Protein AF-A0A1W1Z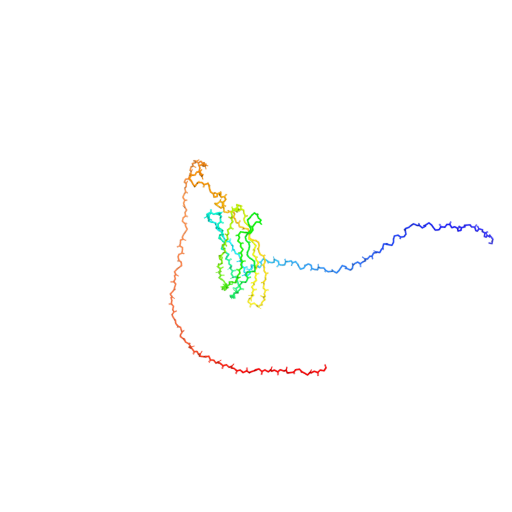Q03-F1 (afdb_monomer)

Solvent-accessible surface area (backbone atoms only — not comparable to full-atom values): 14569 Å² total; per-residue (Å²): 134,86,79,90,83,90,87,79,93,82,78,86,79,89,74,80,86,76,80,76,77,77,76,80,71,80,87,76,78,77,82,70,76,67,81,76,74,61,87,66,77,59,50,66,44,79,45,77,52,74,50,69,45,85,47,103,76,33,38,34,38,41,37,41,40,35,38,35,24,71,37,93,47,63,30,56,39,39,33,75,36,35,38,32,28,33,81,89,41,76,36,31,71,51,62,51,73,47,71,25,49,46,71,33,68,38,76,49,78,46,65,29,53,41,71,77,58,51,70,54,33,41,33,43,38,29,36,33,34,49,48,90,87,67,50,76,47,73,52,77,48,80,46,79,45,79,62,59,77,82,51,54,67,64,93,84,66,68,89,88,76,82,87,90,78,88,82,81,88,84,90,83,90,86,83,86,84,88,80,84,85,83,76,83,79,86,79,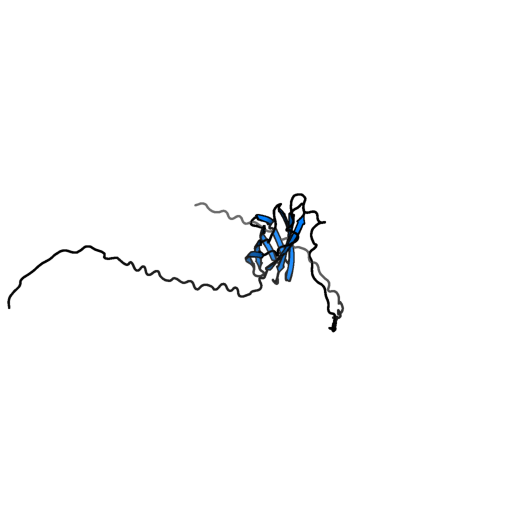82,90,84,83,88,85,82,86,81,90,83,83,87,82,88,79,88,84,85,89,82,87,83,84,81,85,87,130

Foldseek 3Di:
DDDDDDDDDDDDDDDDPPPPPPPPDPPDDDPPPPPPVPVPPPQKDKDKAKDWDDDPQAIKIKMKIKIFGQAPAKKKKWWPWKFKDAPNDTFWIDTDIDIAGHRGMDIDMTMGTDNDHADWIKIWTWIWIQGPVRDIDIDIDIDTHDGDPVNHDHPPPDPPDDDDDDDDDDDDDDDDDDDDDPDDDDDDDDDDDDDDDDDDDDDDDDDDDDDDDDD

Sequence (215 aa):
MGDDSTQGAEPLGRRSVVKGAAWTAPIVTLGVAAPATAASAQPITPDASWSCRPHKEGWTYTVRLTLSNGLRCGVNVSIRTFQVRINGRTVVSGGGTVFVSAGKSSTLTFAGGTTNARGQGALTLTYSYRDCGGATRAETRNLTLSPLGHCQGAHGADPDKSSVATESTTPSSAPAPEADVVTPTPAPSTPAASQPATDPQLTTQPTTTTAAPTH

Radius of gyration: 36.78 Å; Cα contacts (8 Å, |Δi|>4): 292; chains: 1; bounding box: 81×123×82 Å

Mean predicted aligned error: 19.48 Å

Structure (mmCIF, N/CA/C/O backbone):
data_AF-A0A1W1ZQ03-F1
#
_entry.id   AF-A0A1W1ZQ03-F1
#
loop_
_atom_site.group_PDB
_atom_site.id
_atom_site.type_symbol
_atom_site.label_atom_id
_atom_site.label_alt_id
_atom_site.label_comp_id
_atom_site.label_asym_id
_atom_site.label_entity_id
_atom_site.label_seq_id
_atom_site.pdbx_PDB_ins_code
_atom_site.Cartn_x
_atom_site.Cartn_y
_atom_site.Cartn_z
_atom_site.occupancy
_atom_site.B_iso_or_equiv
_atom_site.auth_seq_id
_atom_site.auth_comp_id
_atom_site.auth_asym_id
_atom_site.auth_atom_id
_atom_site.pdbx_PDB_model_num
ATOM 1 N N . MET A 1 1 ? -60.052 -85.075 -3.989 1.00 39.38 1 MET A N 1
ATOM 2 C CA . MET A 1 1 ? -59.498 -86.421 -3.747 1.00 39.38 1 MET A CA 1
ATOM 3 C C . MET A 1 1 ? -58.615 -86.753 -4.929 1.00 39.38 1 MET A C 1
ATOM 5 O O . MET A 1 1 ? -59.166 -86.824 -6.017 1.00 39.38 1 MET A O 1
ATOM 9 N N . GLY A 1 2 ? -57.310 -86.880 -4.667 1.00 45.97 2 GLY A N 1
ATOM 10 C CA . GLY A 1 2 ? -56.260 -87.432 -5.534 1.00 45.97 2 GLY A CA 1
ATOM 11 C C . GLY A 1 2 ? -55.912 -86.635 -6.799 1.00 45.97 2 GLY A C 1
ATOM 12 O O . GLY A 1 2 ? -56.796 -86.124 -7.470 1.00 45.97 2 GLY A O 1
ATOM 13 N N . ASP A 1 3 ? -54.661 -86.466 -7.205 1.00 50.19 3 ASP A N 1
ATOM 14 C CA . ASP A 1 3 ? -53.376 -86.788 -6.592 1.00 50.19 3 ASP A CA 1
ATOM 15 C C . ASP A 1 3 ? -52.287 -85.947 -7.275 1.00 50.19 3 ASP A C 1
ATOM 17 O O . ASP A 1 3 ? -52.452 -85.429 -8.380 1.00 50.19 3 ASP A O 1
ATOM 21 N N . ASP A 1 4 ? -51.196 -85.837 -6.532 1.00 50.97 4 ASP A N 1
ATOM 22 C CA . ASP A 1 4 ? -49.850 -85.367 -6.838 1.00 50.97 4 ASP A CA 1
ATOM 23 C C . ASP A 1 4 ? -49.308 -85.727 -8.237 1.00 50.97 4 ASP A C 1
ATOM 25 O O . ASP A 1 4 ? -49.540 -86.834 -8.722 1.00 50.97 4 ASP A O 1
ATOM 29 N N . SER A 1 5 ? -48.512 -84.827 -8.835 1.00 55.41 5 SER A N 1
ATOM 30 C CA . SER A 1 5 ? -47.263 -85.167 -9.553 1.00 55.41 5 SER A CA 1
ATOM 31 C C . SER A 1 5 ? -46.478 -83.906 -9.952 1.00 55.41 5 SER A C 1
ATOM 33 O O . SER A 1 5 ? -46.700 -83.291 -10.992 1.00 55.41 5 SER A O 1
ATOM 35 N N . THR A 1 6 ? -45.586 -83.509 -9.047 1.00 53.75 6 THR A N 1
ATOM 36 C CA . THR A 1 6 ? -44.152 -83.207 -9.259 1.00 53.75 6 THR A CA 1
ATOM 37 C C . THR A 1 6 ? -43.629 -82.838 -10.665 1.00 53.75 6 THR A C 1
ATOM 39 O O . THR A 1 6 ? -43.711 -83.640 -11.586 1.00 53.75 6 THR A O 1
ATOM 42 N N . GLN A 1 7 ? -42.915 -81.703 -10.764 1.00 49.03 7 GLN A N 1
ATOM 43 C CA . GLN A 1 7 ? -41.710 -81.436 -11.594 1.00 49.03 7 GLN A CA 1
ATOM 44 C C . GLN A 1 7 ? -41.352 -79.942 -11.429 1.00 49.03 7 GLN A C 1
ATOM 46 O O . GLN A 1 7 ? -42.213 -79.093 -11.602 1.00 49.03 7 GLN A O 1
ATOM 51 N N . GLY A 1 8 ? -40.157 -79.467 -11.097 1.00 48.34 8 GLY A N 1
ATOM 52 C CA . GLY A 1 8 ? -38.846 -80.022 -10.792 1.00 48.34 8 GLY A CA 1
ATOM 53 C C . GLY A 1 8 ? -37.943 -78.807 -10.494 1.00 48.34 8 GLY A C 1
ATOM 54 O O . GLY A 1 8 ? -38.092 -77.759 -11.121 1.00 48.34 8 GLY A O 1
ATOM 55 N N . ALA A 1 9 ? -37.069 -78.913 -9.494 1.00 56.31 9 ALA A N 1
ATOM 56 C CA . ALA A 1 9 ? -36.014 -77.932 -9.217 1.00 56.31 9 ALA A CA 1
ATOM 57 C C . ALA A 1 9 ? -34.936 -78.031 -10.318 1.00 56.31 9 ALA A C 1
ATOM 59 O O . ALA A 1 9 ? -34.656 -79.131 -10.782 1.00 56.31 9 ALA A O 1
ATOM 60 N N . GLU A 1 10 ? -34.430 -76.941 -10.901 1.00 58.09 10 GLU A N 1
ATOM 61 C CA . GLU A 1 10 ? -33.212 -76.175 -10.541 1.00 58.09 10 GLU A CA 1
ATOM 62 C C . GLU A 1 10 ? -32.747 -75.428 -11.830 1.00 58.09 10 GLU A C 1
ATOM 64 O O . GLU A 1 10 ? -33.288 -75.720 -12.898 1.00 58.09 10 GLU A O 1
ATOM 69 N N . PRO A 1 11 ? -31.711 -74.556 -11.851 1.00 51.31 11 PRO A N 1
ATOM 70 C CA . PRO A 1 11 ? -30.979 -73.910 -10.764 1.00 51.31 11 PRO A CA 1
ATOM 71 C C . PRO A 1 11 ? -30.921 -72.370 -10.899 1.00 51.31 11 PRO A C 1
ATOM 73 O O . PRO A 1 11 ? -31.119 -71.766 -11.953 1.00 51.31 11 PRO A O 1
ATOM 76 N N . LEU A 1 12 ? -30.562 -71.728 -9.789 1.00 55.88 12 LEU A N 1
ATOM 77 C CA . LEU A 1 12 ? -30.312 -70.295 -9.648 1.00 55.88 12 LEU A CA 1
ATOM 78 C C . LEU A 1 12 ? -29.296 -69.748 -10.670 1.00 55.88 12 LEU A C 1
ATOM 80 O O . LEU A 1 12 ? -28.083 -69.953 -10.555 1.00 55.88 12 LEU A O 1
ATOM 84 N N . GLY A 1 13 ? -29.792 -68.942 -11.610 1.00 51.78 13 GLY A N 1
ATOM 85 C CA . GLY A 1 13 ? -28.989 -68.069 -12.461 1.00 51.78 13 GLY A CA 1
ATOM 86 C C . GLY A 1 13 ? -28.360 -66.938 -11.647 1.00 51.78 13 GLY A C 1
ATOM 87 O O . GLY A 1 13 ? -28.961 -65.891 -11.425 1.00 51.78 13 GLY A O 1
ATOM 88 N N . ARG A 1 14 ? -27.121 -67.153 -11.203 1.00 60.97 14 ARG A N 1
ATOM 89 C CA . ARG A 1 14 ? -26.255 -66.158 -10.558 1.00 60.97 14 ARG A CA 1
ATOM 90 C C . ARG A 1 14 ? -25.957 -65.009 -11.528 1.00 60.97 14 ARG A C 1
ATOM 92 O O . ARG A 1 14 ? -25.008 -65.123 -12.300 1.00 60.97 14 ARG A O 1
ATOM 99 N N . ARG A 1 15 ? -26.714 -63.907 -11.501 1.00 56.28 15 ARG A N 1
ATOM 100 C CA . ARG A 1 15 ? -26.298 -62.624 -12.105 1.00 56.28 15 ARG A CA 1
ATOM 101 C C . ARG A 1 15 ? -27.020 -61.433 -11.456 1.00 56.28 15 ARG A C 1
ATOM 103 O O . ARG A 1 15 ? -28.203 -61.211 -11.663 1.00 56.28 15 ARG A O 1
ATOM 110 N N . SER A 1 16 ? -26.226 -60.683 -10.690 1.00 52.78 16 SER A N 1
ATOM 111 C CA . SER A 1 16 ? -26.400 -59.296 -10.234 1.00 52.78 16 SER A CA 1
ATOM 112 C C . SER A 1 16 ? -27.603 -58.935 -9.362 1.00 52.78 16 SER A C 1
ATOM 114 O O . SER A 1 16 ? -28.501 -58.211 -9.777 1.00 52.78 16 SER A O 1
ATOM 116 N N . VAL A 1 17 ? -27.498 -59.250 -8.068 1.00 52.94 17 VAL A N 1
ATOM 117 C CA . VAL A 1 17 ? -27.996 -58.325 -7.040 1.00 52.94 17 VAL A CA 1
ATOM 118 C C . VAL A 1 17 ? -26.964 -57.202 -6.927 1.00 52.94 17 VAL A C 1
ATOM 120 O O . VAL A 1 17 ? -25.963 -57.336 -6.221 1.00 52.94 17 VAL A O 1
ATOM 123 N N . VAL A 1 18 ? -27.164 -56.098 -7.647 1.00 52.38 18 VAL A N 1
ATOM 124 C CA . VAL A 1 18 ? -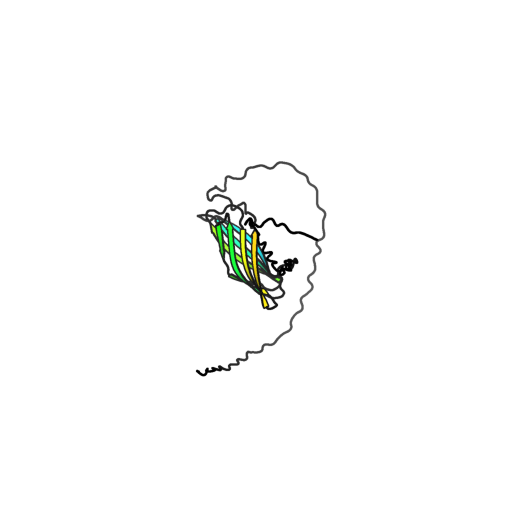26.433 -54.868 -7.327 1.00 52.38 18 VAL A CA 1
ATOM 125 C C . VAL A 1 18 ? -27.026 -54.351 -6.022 1.00 52.38 18 VAL A C 1
ATOM 127 O O . VAL A 1 18 ? -28.125 -53.804 -5.990 1.00 52.38 18 VAL A O 1
ATOM 130 N N . LYS A 1 19 ? -26.293 -54.567 -4.925 1.00 50.62 19 LYS A N 1
ATOM 131 C CA . LYS A 1 19 ? -26.476 -53.847 -3.664 1.00 50.62 19 LYS A CA 1
ATOM 132 C C . LYS A 1 19 ? -26.256 -52.360 -3.945 1.00 50.62 19 LYS A C 1
ATOM 134 O O . LYS A 1 19 ? -25.132 -51.869 -3.884 1.00 50.62 19 LYS A O 1
ATOM 139 N N . GLY A 1 20 ? -27.333 -51.648 -4.256 1.00 47.59 20 GLY A N 1
ATOM 140 C CA . GLY A 1 20 ? -27.379 -50.202 -4.115 1.00 47.59 20 GLY A CA 1
ATOM 141 C C . GLY A 1 20 ? -27.315 -49.886 -2.629 1.00 47.59 20 GLY A C 1
ATOM 142 O O . GLY A 1 20 ? -28.338 -49.847 -1.953 1.00 47.59 20 GLY A O 1
ATOM 143 N N . ALA A 1 21 ? -26.107 -49.724 -2.097 1.00 51.09 21 ALA A N 1
ATOM 144 C CA . ALA A 1 21 ? -25.934 -49.072 -0.815 1.00 51.09 21 ALA A CA 1
ATOM 145 C C . ALA A 1 21 ? -26.329 -47.604 -1.019 1.00 51.09 21 ALA A C 1
ATOM 147 O O . ALA A 1 21 ? -25.536 -46.786 -1.483 1.00 51.09 21 ALA A O 1
ATOM 148 N N . ALA A 1 22 ? -27.595 -47.297 -0.744 1.00 52.44 22 ALA A N 1
ATOM 149 C CA . ALA A 1 22 ? -28.055 -45.936 -0.553 1.00 52.44 22 ALA A CA 1
ATOM 150 C C . ALA A 1 22 ? -27.431 -45.443 0.756 1.00 52.44 22 ALA A C 1
ATOM 152 O O . ALA A 1 22 ? -28.014 -45.561 1.830 1.00 52.44 22 ALA A O 1
ATOM 153 N N . TRP A 1 23 ? -26.197 -44.950 0.677 1.00 46.59 23 TRP A N 1
ATOM 154 C CA . TRP A 1 23 ? -25.617 -44.162 1.750 1.00 46.59 23 TRP A CA 1
ATOM 155 C C . TRP A 1 23 ? -26.379 -42.841 1.756 1.00 46.59 23 TRP A C 1
ATOM 157 O O . TRP A 1 23 ? -26.059 -41.908 1.023 1.00 46.59 23 TRP A O 1
ATOM 167 N N . THR A 1 24 ? -27.448 -42.790 2.543 1.00 48.91 24 THR A N 1
ATOM 168 C CA . THR A 1 24 ? -28.054 -41.545 2.998 1.00 48.91 24 THR A CA 1
ATOM 169 C C . THR A 1 24 ? -26.981 -40.773 3.755 1.00 48.91 24 THR A C 1
ATOM 171 O O . THR A 1 24 ? -26.774 -40.986 4.948 1.00 48.91 24 THR A O 1
ATOM 174 N N . ALA A 1 25 ? -26.248 -39.915 3.046 1.00 55.19 25 ALA A N 1
ATOM 175 C CA . ALA A 1 25 ? -25.429 -38.903 3.682 1.00 55.19 25 ALA A CA 1
ATOM 176 C C . ALA A 1 25 ? -26.392 -37.913 4.357 1.00 55.19 25 ALA A C 1
ATOM 178 O O . ALA A 1 25 ? -27.263 -37.366 3.672 1.00 55.19 25 ALA A O 1
ATOM 179 N N . PRO A 1 26 ? -26.299 -37.687 5.678 1.00 48.44 26 PRO A N 1
ATOM 180 C CA . PRO A 1 26 ? -27.042 -36.607 6.299 1.00 48.44 26 PRO A CA 1
ATOM 181 C C . PRO A 1 26 ? -26.577 -35.303 5.648 1.00 48.44 26 PRO A C 1
ATOM 183 O O . PRO A 1 26 ? -25.390 -34.976 5.678 1.00 48.44 26 PRO A O 1
ATOM 186 N N . ILE A 1 27 ? -27.508 -34.572 5.031 1.00 51.34 27 ILE A N 1
ATOM 187 C CA . ILE A 1 27 ? -27.276 -33.198 4.585 1.00 51.34 27 ILE A CA 1
ATOM 188 C C . ILE A 1 27 ? -27.132 -32.363 5.858 1.00 51.34 27 ILE A C 1
ATOM 190 O O . ILE A 1 27 ? -28.093 -31.809 6.387 1.00 51.34 27 ILE A O 1
ATOM 194 N N . VAL A 1 28 ? -25.916 -32.342 6.396 1.00 49.25 28 VAL A N 1
ATOM 195 C CA . VAL A 1 28 ? -25.503 -31.406 7.432 1.00 49.25 28 VAL A CA 1
ATOM 196 C C . VAL A 1 28 ? -25.186 -30.096 6.723 1.00 49.25 28 VAL A C 1
ATOM 198 O O . VAL A 1 28 ? -24.173 -29.954 6.049 1.00 49.25 28 VAL A O 1
ATOM 201 N N . THR A 1 29 ? -26.148 -29.187 6.834 1.00 59.28 29 THR A N 1
ATOM 202 C CA . THR A 1 29 ? -25.993 -27.745 7.042 1.00 59.28 29 THR A CA 1
ATOM 203 C C . THR A 1 29 ? -24.752 -27.082 6.448 1.00 59.28 29 THR A C 1
ATOM 205 O O . THR A 1 29 ? -23.663 -27.174 7.000 1.00 59.28 29 THR A O 1
ATOM 208 N N . LEU A 1 30 ? -24.968 -26.200 5.476 1.00 47.94 30 LEU A N 1
ATOM 209 C CA . LEU A 1 30 ? -24.309 -24.900 5.498 1.00 47.94 30 LEU A CA 1
ATOM 210 C C . LEU A 1 30 ? -25.392 -23.861 5.237 1.00 47.94 30 LEU A C 1
ATOM 212 O O . LEU A 1 30 ? -25.748 -23.579 4.095 1.00 47.94 30 LEU A O 1
ATOM 216 N N . GLY A 1 31 ? -25.929 -23.292 6.320 1.00 46.00 31 GLY A N 1
ATOM 217 C CA . GLY A 1 31 ? -26.402 -21.920 6.252 1.00 46.00 31 GLY A CA 1
ATOM 218 C C . GLY A 1 31 ? -25.191 -21.124 5.807 1.00 46.00 31 GLY A C 1
ATOM 219 O O . GLY A 1 31 ? -24.287 -20.878 6.603 1.00 46.00 31 GLY A O 1
ATOM 220 N N . VAL A 1 32 ? -25.102 -20.865 4.505 1.00 51.81 32 VAL A N 1
ATOM 221 C CA . VAL A 1 32 ? -24.058 -20.026 3.948 1.00 51.81 32 VAL A CA 1
ATOM 222 C C . VAL A 1 32 ? -24.278 -18.706 4.655 1.00 51.81 32 VAL A C 1
ATOM 224 O O . VAL A 1 32 ? -25.280 -18.033 4.409 1.00 51.81 32 VAL A O 1
ATOM 227 N N . ALA A 1 33 ? -23.406 -18.386 5.611 1.00 53.00 33 ALA A N 1
ATOM 228 C CA . ALA A 1 33 ? -23.253 -17.024 6.059 1.00 53.00 33 ALA A CA 1
ATOM 229 C C . ALA A 1 33 ? -22.962 -16.269 4.770 1.00 53.00 33 ALA A C 1
ATOM 231 O O . ALA A 1 33 ? -21.856 -16.358 4.231 1.00 53.00 33 ALA A O 1
ATOM 232 N N . ALA A 1 34 ? -24.002 -15.652 4.203 1.00 49.16 34 ALA A N 1
ATOM 233 C CA . ALA A 1 34 ? -23.842 -14.737 3.102 1.00 49.16 34 ALA A CA 1
ATOM 234 C C . ALA A 1 34 ? -22.694 -13.833 3.541 1.00 49.16 34 ALA A C 1
ATOM 236 O O . ALA A 1 34 ? -22.740 -13.346 4.680 1.00 49.16 34 ALA A O 1
ATOM 237 N N . PRO A 1 35 ? -21.634 -13.668 2.733 1.00 52.59 35 PRO A N 1
ATOM 238 C CA . PRO A 1 35 ? -20.669 -12.634 3.007 1.00 52.59 35 PRO A CA 1
ATOM 239 C C . PRO A 1 35 ? -21.498 -11.365 3.073 1.00 52.59 35 PRO A C 1
ATOM 241 O O . PRO A 1 35 ? -21.958 -10.849 2.058 1.00 52.59 35 PRO A O 1
ATOM 244 N N . ALA A 1 36 ? -21.761 -10.897 4.287 1.00 50.56 36 ALA A N 1
ATOM 245 C CA . ALA A 1 36 ? -22.287 -9.583 4.520 1.00 50.56 36 ALA A CA 1
ATOM 246 C C . ALA A 1 36 ? -21.124 -8.637 4.226 1.00 50.56 36 ALA A C 1
ATOM 248 O O . ALA A 1 36 ? -20.636 -7.922 5.091 1.00 50.56 36 ALA A O 1
ATOM 249 N N . THR A 1 37 ? -20.718 -8.583 2.957 1.00 49.62 37 THR A N 1
ATOM 250 C CA . THR A 1 37 ? -20.306 -7.349 2.314 1.00 49.62 37 THR A CA 1
ATOM 251 C C . THR A 1 37 ? -21.553 -6.468 2.205 1.00 49.62 37 THR A C 1
ATOM 253 O O . THR A 1 37 ? -21.923 -6.000 1.133 1.00 49.62 37 THR A O 1
ATOM 256 N N . ALA A 1 38 ? -22.222 -6.230 3.340 1.00 43.66 38 ALA A N 1
ATOM 257 C CA . ALA A 1 38 ? -22.786 -4.925 3.577 1.00 43.66 38 ALA A CA 1
ATOM 258 C C . ALA A 1 38 ? -21.634 -3.968 3.290 1.00 43.66 38 ALA A C 1
ATOM 260 O O . ALA A 1 38 ? -20.506 -4.219 3.722 1.00 43.66 38 ALA A O 1
ATOM 261 N N . ALA A 1 39 ? -21.893 -2.946 2.488 1.00 45.38 39 ALA A N 1
ATOM 262 C CA . ALA A 1 39 ? -20.936 -1.920 2.120 1.00 45.38 39 ALA A CA 1
ATOM 263 C C . ALA A 1 39 ? -20.538 -1.085 3.354 1.00 45.38 39 ALA A C 1
ATOM 265 O O . ALA A 1 39 ? -20.754 0.121 3.410 1.00 45.38 39 ALA A O 1
ATOM 266 N N . SER A 1 40 ? -19.991 -1.728 4.389 1.00 52.84 40 SER A N 1
ATOM 267 C CA . SER A 1 40 ? -19.306 -1.062 5.472 1.00 52.84 40 SER A CA 1
ATOM 268 C C . SER A 1 40 ? -18.064 -0.476 4.832 1.00 52.84 40 SER A C 1
ATOM 270 O O . SER A 1 40 ? -17.165 -1.221 4.425 1.00 52.84 40 SER A O 1
ATOM 272 N N . ALA A 1 41 ? -18.049 0.848 4.687 1.00 60.09 41 ALA A N 1
ATOM 273 C CA . ALA A 1 41 ? -16.839 1.586 4.376 1.00 60.09 41 ALA A CA 1
ATOM 274 C C . ALA A 1 41 ? -15.715 1.004 5.235 1.00 60.09 41 ALA A C 1
ATOM 276 O O . ALA A 1 41 ? -15.838 0.913 6.461 1.00 60.09 41 ALA A O 1
ATOM 277 N N . GLN A 1 42 ? -14.679 0.484 4.581 1.00 75.19 42 GLN A N 1
ATOM 278 C CA . GLN A 1 42 ? -13.635 -0.204 5.311 1.00 75.19 42 GLN A CA 1
ATOM 279 C C . GLN A 1 42 ? -12.934 0.788 6.223 1.00 75.19 42 GLN A C 1
ATOM 281 O O . GLN A 1 42 ? -12.550 1.863 5.759 1.00 75.19 42 GLN A O 1
ATOM 286 N N . PRO A 1 43 ? -12.736 0.444 7.506 1.00 89.19 43 PRO A N 1
ATOM 287 C CA . PRO A 1 43 ? -12.213 1.414 8.450 1.00 89.19 43 PRO A CA 1
ATOM 288 C C . PRO A 1 43 ? -10.814 1.912 8.083 1.00 89.19 43 PRO A C 1
ATOM 290 O O . PRO A 1 43 ? -10.468 3.042 8.404 1.00 89.19 43 PRO A O 1
ATOM 293 N N . ILE A 1 44 ? -10.036 1.088 7.377 1.00 94.69 44 ILE A N 1
ATOM 294 C CA . ILE A 1 44 ? -8.776 1.477 6.751 1.00 94.69 44 ILE A CA 1
ATOM 295 C C . ILE A 1 44 ? -8.933 1.319 5.247 1.00 94.69 44 ILE A C 1
ATOM 297 O O . ILE A 1 44 ? -9.127 0.203 4.767 1.00 94.69 44 ILE A O 1
ATOM 301 N N . THR A 1 45 ? -8.839 2.430 4.523 1.00 95.19 45 THR A N 1
ATOM 302 C CA . THR A 1 45 ? -8.920 2.448 3.060 1.00 95.19 45 THR A CA 1
ATOM 303 C C . THR A 1 45 ? -7.526 2.710 2.491 1.00 95.19 45 THR A C 1
ATOM 305 O O . THR A 1 45 ? -6.990 3.803 2.693 1.00 95.19 45 THR A O 1
ATOM 308 N N . PRO A 1 46 ? -6.898 1.719 1.835 1.00 95.25 46 PRO A N 1
ATOM 309 C CA . PRO A 1 46 ? -5.642 1.925 1.136 1.00 95.25 46 PRO A CA 1
ATOM 31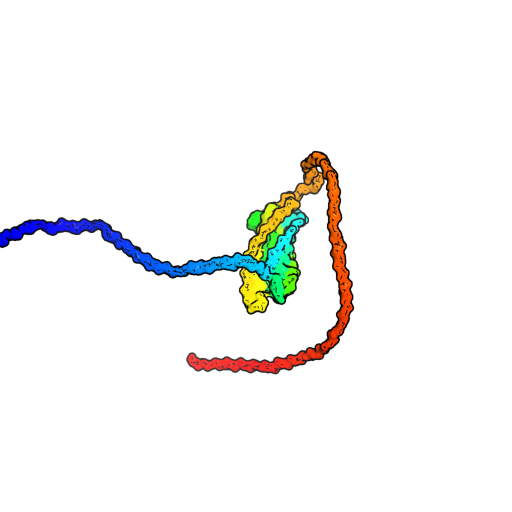0 C C . PRO A 1 46 ? -5.885 2.538 -0.244 1.00 95.25 46 PRO A C 1
ATOM 312 O O . PRO A 1 46 ? -6.717 2.053 -1.008 1.00 95.25 46 PRO A O 1
ATOM 315 N N . ASP A 1 47 ? -5.095 3.548 -0.576 1.00 93.44 47 ASP A N 1
ATOM 316 C CA . ASP A 1 47 ? -4.975 4.114 -1.913 1.00 93.44 47 ASP A CA 1
ATOM 317 C C . ASP A 1 47 ? -3.504 4.125 -2.337 1.00 93.44 47 ASP A C 1
ATOM 319 O O . ASP A 1 47 ? -2.601 4.238 -1.502 1.00 93.44 47 ASP A O 1
ATOM 323 N N . ALA A 1 48 ? -3.241 3.977 -3.631 1.00 92.12 48 ALA A N 1
ATOM 324 C CA . ALA A 1 48 ? -1.881 3.930 -4.140 1.00 92.12 48 ALA A CA 1
ATOM 325 C C . ALA A 1 48 ? -1.728 4.778 -5.398 1.00 92.12 48 ALA A C 1
ATOM 327 O O . ALA A 1 48 ? -2.419 4.586 -6.395 1.00 92.12 48 ALA A O 1
ATOM 328 N N . SER A 1 49 ? -0.730 5.656 -5.373 1.00 90.12 49 SER A N 1
ATOM 329 C CA . SER A 1 49 ? -0.261 6.384 -6.550 1.00 90.12 49 SER A CA 1
ATOM 330 C C . SER A 1 49 ? 1.167 5.976 -6.869 1.00 90.12 49 SER A C 1
ATOM 332 O O . SER A 1 49 ? 1.919 5.523 -6.003 1.00 90.12 49 SER A O 1
ATOM 334 N N . TRP A 1 50 ? 1.564 6.115 -8.127 1.00 89.94 50 TRP A N 1
ATOM 335 C CA . TRP A 1 50 ? 2.879 5.682 -8.568 1.00 89.94 50 TRP A CA 1
ATOM 336 C C . TRP A 1 50 ? 3.459 6.614 -9.620 1.00 89.94 50 TRP A C 1
ATOM 338 O O . TRP A 1 50 ? 2.747 7.367 -10.281 1.00 89.94 50 TRP A O 1
ATOM 348 N N . SER A 1 51 ? 4.780 6.575 -9.733 1.00 87.44 51 SER A N 1
ATOM 349 C CA . SER A 1 51 ? 5.571 7.324 -10.704 1.00 87.44 51 SER A CA 1
ATOM 350 C C . SER A 1 51 ? 6.782 6.490 -11.103 1.00 87.44 51 SER A C 1
ATOM 352 O O . SER A 1 51 ? 7.203 5.607 -10.349 1.00 87.44 51 SER A O 1
ATOM 354 N N . CYS A 1 52 ? 7.360 6.772 -12.265 1.00 87.12 52 CYS A N 1
ATOM 355 C CA . CYS A 1 52 ? 8.628 6.184 -12.669 1.00 87.12 52 CYS A CA 1
ATOM 356 C C . CYS A 1 52 ? 9.622 7.271 -13.074 1.00 87.12 52 CYS A C 1
ATOM 358 O O . CYS A 1 52 ? 9.239 8.377 -13.459 1.00 87.12 52 CYS A O 1
ATOM 360 N N . ARG A 1 53 ? 10.912 6.950 -12.995 1.00 86.19 53 ARG A N 1
ATOM 361 C CA . ARG A 1 53 ? 11.988 7.774 -13.544 1.00 86.19 53 ARG A CA 1
ATOM 362 C C . ARG A 1 53 ? 12.998 6.897 -14.280 1.00 86.19 53 ARG A C 1
ATOM 364 O O . ARG A 1 53 ? 13.312 5.811 -13.784 1.00 86.19 53 ARG A O 1
ATOM 371 N N . PRO A 1 54 ? 13.519 7.350 -15.431 1.00 83.81 54 PRO A N 1
ATOM 372 C CA . PRO A 1 54 ? 14.616 6.665 -16.090 1.00 83.81 54 PRO A CA 1
ATOM 373 C C . PRO A 1 54 ? 15.870 6.700 -15.198 1.00 83.81 54 PRO A C 1
ATOM 375 O O . PRO A 1 54 ? 16.212 7.733 -14.625 1.00 83.81 54 PRO A O 1
ATOM 378 N N . HIS A 1 55 ? 16.557 5.567 -15.085 1.00 80.62 55 HIS A N 1
ATOM 379 C CA . HIS A 1 55 ? 17.860 5.400 -14.436 1.00 80.62 55 HIS A CA 1
ATOM 380 C C . HIS A 1 55 ? 18.841 4.712 -15.402 1.00 80.62 55 HIS A C 1
ATOM 382 O O . HIS A 1 55 ? 18.395 4.070 -16.341 1.00 80.62 55 HIS A O 1
ATOM 388 N N . LYS A 1 56 ? 20.161 4.800 -15.184 1.00 78.31 56 LYS A N 1
ATOM 389 C CA . LYS A 1 56 ? 21.201 4.380 -16.157 1.00 78.31 56 LYS A CA 1
ATOM 390 C C . LYS A 1 56 ? 21.016 2.991 -16.797 1.00 78.31 56 LYS A C 1
ATOM 392 O O . LYS A 1 56 ? 21.450 2.792 -17.921 1.00 78.31 56 LYS A O 1
ATOM 397 N N . GLU A 1 57 ? 20.378 2.054 -16.100 1.00 80.19 57 GLU A N 1
ATOM 398 C CA . GLU A 1 57 ? 20.182 0.669 -16.552 1.00 80.19 57 GLU A CA 1
ATOM 399 C C . GLU A 1 57 ? 18.697 0.279 -16.688 1.00 80.19 57 GLU A C 1
ATOM 401 O O . GLU A 1 57 ? 18.385 -0.875 -16.963 1.00 80.19 57 GLU A O 1
ATOM 406 N N . GLY A 1 58 ? 17.748 1.204 -16.492 1.00 83.31 58 GLY A N 1
ATOM 407 C CA . GLY A 1 58 ? 16.325 0.860 -16.503 1.00 83.31 58 GLY A CA 1
ATOM 408 C C . GLY A 1 58 ? 15.402 1.928 -15.930 1.00 83.31 58 GLY A C 1
ATOM 409 O O . GLY A 1 58 ? 15.630 3.127 -16.065 1.00 83.31 58 GLY A O 1
ATOM 410 N N . TRP A 1 59 ? 14.336 1.484 -15.276 1.00 84.69 59 TRP A N 1
ATOM 411 C CA . TRP A 1 59 ? 13.323 2.343 -14.675 1.00 84.69 59 TRP A CA 1
ATOM 412 C C . TRP A 1 59 ? 13.295 2.155 -13.165 1.00 84.69 59 TRP A C 1
ATOM 414 O O . TRP A 1 59 ? 13.250 1.026 -12.676 1.00 84.69 59 TRP A O 1
ATOM 424 N N . THR A 1 60 ? 13.271 3.266 -12.436 1.00 88.56 60 THR A N 1
ATOM 425 C CA . THR A 1 60 ? 12.987 3.288 -11.001 1.00 88.56 60 THR A CA 1
ATOM 426 C C . THR A 1 60 ? 11.524 3.651 -10.806 1.00 88.56 60 THR A C 1
ATOM 428 O O . THR A 1 60 ? 11.086 4.704 -11.266 1.00 88.56 60 THR A O 1
ATOM 431 N N . TYR A 1 61 ? 10.773 2.796 -10.122 1.00 87.56 61 TYR A N 1
ATOM 432 C CA . TYR A 1 61 ? 9.382 3.007 -9.744 1.00 87.56 61 TYR A CA 1
ATOM 433 C C . TYR A 1 61 ? 9.302 3.464 -8.299 1.00 87.56 61 TYR A C 1
ATOM 435 O O . TYR A 1 61 ? 9.861 2.825 -7.409 1.00 87.56 61 TYR A O 1
ATOM 443 N N . THR A 1 62 ? 8.546 4.529 -8.074 1.00 91.31 62 THR A N 1
ATOM 444 C CA . THR A 1 62 ? 8.212 5.031 -6.745 1.00 91.31 62 THR A CA 1
ATOM 445 C C . THR A 1 62 ? 6.710 4.926 -6.565 1.00 91.31 62 THR A C 1
ATOM 447 O O . THR A 1 62 ? 5.953 5.525 -7.332 1.00 91.31 62 THR A O 1
ATOM 450 N N . VAL A 1 63 ? 6.278 4.192 -5.545 1.00 92.38 63 VAL A N 1
ATOM 451 C CA . VAL A 1 63 ? 4.868 4.013 -5.194 1.00 92.38 63 VAL A CA 1
ATOM 452 C C . VAL A 1 63 ? 4.606 4.628 -3.831 1.00 92.38 63 VAL A C 1
ATOM 454 O O . VAL A 1 63 ? 5.298 4.334 -2.857 1.00 92.38 63 VAL A O 1
ATOM 457 N N . ARG A 1 64 ? 3.601 5.497 -3.773 1.00 94.50 64 ARG A N 1
ATOM 458 C CA . ARG A 1 64 ? 3.101 6.123 -2.554 1.00 94.50 64 ARG A CA 1
ATOM 459 C C . ARG A 1 64 ? 1.817 5.415 -2.152 1.00 94.50 64 ARG A C 1
ATOM 461 O O . ARG A 1 64 ? 0.813 5.527 -2.849 1.00 94.50 64 ARG A O 1
ATOM 468 N N . LEU A 1 65 ? 1.874 4.687 -1.044 1.00 95.44 65 LEU A N 1
ATOM 469 C CA . LEU A 1 65 ? 0.721 4.063 -0.408 1.00 95.44 65 LEU A CA 1
ATOM 470 C C . LEU A 1 65 ? 0.165 5.027 0.635 1.00 95.44 65 LEU A C 1
ATOM 472 O O . LEU A 1 65 ? 0.840 5.310 1.624 1.00 95.44 65 LEU A O 1
ATOM 476 N N . THR A 1 66 ? -1.056 5.496 0.435 1.00 96.62 66 THR A N 1
ATOM 477 C CA . THR A 1 66 ? -1.792 6.311 1.397 1.00 96.62 66 THR A CA 1
ATOM 478 C C . THR A 1 66 ? -2.796 5.424 2.117 1.00 96.62 66 THR A C 1
ATOM 480 O O . THR A 1 66 ? -3.615 4.761 1.491 1.00 96.62 66 THR A O 1
ATOM 483 N N . LEU A 1 67 ? -2.727 5.389 3.443 1.00 96.94 67 LEU A N 1
ATOM 484 C CA . LEU A 1 67 ? -3.694 4.687 4.279 1.00 96.94 67 LEU A CA 1
ATOM 485 C C . LEU A 1 67 ? -4.568 5.719 4.973 1.00 96.94 67 LEU A C 1
ATOM 487 O O . LEU A 1 67 ? -4.063 6.481 5.798 1.00 96.94 67 LEU A O 1
ATOM 491 N N . SER A 1 68 ? -5.858 5.728 4.657 1.00 97.06 68 SER A N 1
ATOM 492 C CA . SER A 1 68 ? -6.844 6.591 5.307 1.00 97.06 68 SER A CA 1
ATOM 493 C C . SER A 1 68 ? -7.556 5.834 6.422 1.00 97.06 68 SER A C 1
ATOM 495 O O . SER A 1 68 ? -8.059 4.731 6.202 1.00 97.06 68 SER A O 1
ATOM 497 N N . ASN A 1 69 ? -7.600 6.427 7.615 1.00 96.62 69 ASN A N 1
ATOM 498 C CA . ASN A 1 69 ? -8.240 5.848 8.790 1.00 96.62 69 ASN A CA 1
ATOM 499 C C . ASN A 1 69 ? -9.595 6.509 9.072 1.00 96.62 69 ASN A C 1
ATOM 501 O O . ASN A 1 69 ? -9.655 7.631 9.569 1.00 96.62 69 ASN A O 1
ATOM 505 N N . GLY A 1 70 ? -10.678 5.785 8.791 1.00 95.06 70 GLY A N 1
ATOM 506 C CA . GLY A 1 70 ? -12.056 6.165 9.107 1.00 95.06 70 GLY A CA 1
ATOM 507 C C . GLY A 1 70 ? -12.503 5.804 10.530 1.00 95.06 70 GLY A C 1
ATOM 508 O O . GLY A 1 70 ? -13.654 6.046 10.886 1.00 95.06 70 GLY A O 1
ATOM 509 N N . LEU A 1 71 ? -11.634 5.213 11.357 1.00 94.00 71 LEU A N 1
ATOM 510 C CA . LEU A 1 71 ? -11.937 4.927 12.760 1.00 94.00 71 LEU A CA 1
ATOM 511 C C . LEU A 1 71 ? -11.843 6.185 13.631 1.00 94.00 71 LEU A C 1
ATOM 513 O O . LEU A 1 71 ? -11.118 7.137 13.349 1.00 94.00 71 LEU A O 1
ATOM 517 N N . ARG A 1 72 ? -12.518 6.118 14.782 1.00 95.12 72 ARG A N 1
ATOM 518 C CA . ARG A 1 72 ? -12.491 7.131 15.851 1.00 95.12 72 ARG A CA 1
ATOM 519 C C . ARG A 1 72 ? -11.250 7.084 16.754 1.00 95.12 72 ARG A C 1
ATOM 521 O O . ARG A 1 72 ? -11.146 7.878 17.680 1.00 95.12 72 ARG A O 1
ATOM 528 N N . CYS A 1 73 ? -10.330 6.150 16.524 1.00 95.56 73 CYS A N 1
ATOM 529 C CA . CYS A 1 73 ? -9.081 6.008 17.270 1.00 95.56 73 CYS A CA 1
ATOM 530 C C . CYS A 1 73 ? -7.892 5.893 16.308 1.00 95.56 73 CYS A C 1
ATOM 532 O O . CYS A 1 73 ? -8.049 5.488 15.154 1.00 95.56 73 CYS A O 1
ATOM 534 N N . GLY A 1 74 ? -6.701 6.261 16.784 1.00 96.25 74 GLY A N 1
ATOM 535 C CA . GLY A 1 74 ? -5.465 6.018 16.047 1.00 96.25 74 GLY A CA 1
ATOM 536 C C . GLY A 1 74 ? -5.104 4.536 16.055 1.00 96.25 74 GLY A C 1
ATOM 537 O O . GLY A 1 74 ? -5.296 3.859 17.066 1.00 96.25 74 GLY A O 1
ATOM 538 N N . VAL A 1 75 ? -4.577 4.034 14.941 1.00 97.12 75 VAL A N 1
ATOM 539 C CA . VAL A 1 75 ? -4.199 2.622 14.809 1.00 97.12 75 VAL A CA 1
ATOM 540 C C . VAL A 1 75 ? -2.785 2.469 14.266 1.00 97.12 75 VAL A C 1
ATOM 542 O O . VAL A 1 75 ? -2.329 3.260 13.443 1.00 97.12 75 VAL A O 1
ATOM 545 N N . ASN A 1 76 ? -2.100 1.413 14.703 1.00 97.56 76 ASN A N 1
ATOM 546 C CA . ASN A 1 76 ? -0.882 0.939 14.056 1.00 97.56 76 ASN A CA 1
ATOM 547 C C . ASN A 1 76 ? -1.266 -0.072 12.976 1.00 97.56 76 ASN A C 1
ATOM 549 O O . ASN A 1 76 ? -1.803 -1.141 13.283 1.00 97.56 76 ASN A O 1
ATOM 553 N N . VAL A 1 77 ? -0.993 0.268 11.719 1.00 97.75 77 VAL A N 1
ATOM 554 C CA . VAL A 1 77 ? -1.204 -0.622 10.578 1.00 97.75 77 VAL A CA 1
ATOM 555 C C . VAL A 1 77 ? 0.111 -1.318 10.262 1.00 97.75 77 VAL A C 1
ATOM 557 O O . VAL A 1 77 ? 1.091 -0.667 9.909 1.00 97.75 77 VAL A O 1
ATOM 560 N N . SER A 1 78 ? 0.130 -2.642 10.386 1.00 97.88 78 SER A N 1
ATOM 561 C CA . SER A 1 78 ? 1.265 -3.490 10.029 1.00 97.88 78 SER A CA 1
ATOM 562 C C . SER A 1 78 ? 1.062 -4.054 8.626 1.00 97.88 78 SER A C 1
ATOM 564 O O . SER A 1 78 ? 0.166 -4.868 8.392 1.00 97.88 78 SER A O 1
ATOM 566 N N . ILE A 1 79 ? 1.889 -3.606 7.688 1.00 97.62 79 ILE A N 1
ATOM 567 C CA . ILE A 1 79 ? 1.934 -4.065 6.302 1.00 97.62 79 ILE A CA 1
ATOM 568 C C . ILE A 1 79 ? 2.865 -5.268 6.241 1.00 97.62 79 ILE A C 1
ATOM 570 O O . ILE A 1 79 ? 4.086 -5.141 6.347 1.00 97.62 79 ILE A O 1
ATOM 574 N N . ARG A 1 80 ? 2.264 -6.440 6.047 1.00 96.06 80 ARG A N 1
ATOM 575 C CA . ARG A 1 80 ? 2.976 -7.717 5.924 1.00 96.06 80 ARG A CA 1
ATOM 576 C C . ARG A 1 80 ? 3.537 -7.916 4.527 1.00 96.06 80 ARG A C 1
ATOM 578 O O . ARG A 1 80 ? 4.601 -8.499 4.360 1.00 96.06 80 ARG A O 1
ATOM 585 N N . THR A 1 81 ? 2.800 -7.467 3.519 1.00 94.50 81 THR A N 1
ATOM 586 C CA . THR A 1 81 ? 3.202 -7.628 2.125 1.00 94.50 81 THR A CA 1
ATOM 587 C C . THR A 1 81 ? 2.792 -6.400 1.344 1.00 94.50 81 THR A C 1
ATOM 589 O O . THR A 1 81 ? 1.612 -6.066 1.288 1.00 94.50 81 THR A O 1
ATOM 592 N N . PHE A 1 82 ? 3.765 -5.751 0.723 1.00 95.88 82 PHE A N 1
ATOM 593 C CA . PHE A 1 82 ? 3.564 -4.762 -0.321 1.00 95.88 82 PHE A CA 1
ATOM 594 C C . PHE A 1 82 ? 4.333 -5.241 -1.545 1.00 95.88 82 PHE A C 1
ATOM 596 O O . PHE A 1 82 ? 5.553 -5.383 -1.472 1.00 95.88 82 PHE A O 1
ATOM 603 N N . GLN A 1 83 ? 3.646 -5.543 -2.645 1.00 94.81 83 GLN A N 1
ATOM 604 C CA . GLN A 1 83 ? 4.287 -6.028 -3.867 1.00 94.81 83 GLN A CA 1
ATOM 605 C C . GLN A 1 83 ? 3.649 -5.411 -5.098 1.00 94.81 83 GLN A C 1
ATOM 607 O O . GLN A 1 83 ? 2.461 -5.591 -5.349 1.00 94.81 83 GLN A O 1
ATOM 612 N N . VAL A 1 84 ? 4.463 -4.738 -5.900 1.00 92.00 84 VAL A N 1
ATOM 613 C CA . VAL A 1 84 ? 4.068 -4.227 -7.209 1.00 92.00 84 VAL A CA 1
ATOM 614 C C . VAL A 1 84 ? 4.645 -5.151 -8.259 1.00 92.00 84 VAL A C 1
ATOM 616 O O . VAL A 1 84 ? 5.862 -5.355 -8.309 1.00 92.00 84 VAL A O 1
ATOM 619 N N . ARG A 1 85 ? 3.776 -5.699 -9.104 1.00 90.25 85 ARG A N 1
ATOM 620 C CA . ARG A 1 85 ? 4.156 -6.564 -10.216 1.00 90.25 85 ARG A CA 1
ATOM 621 C C . ARG A 1 85 ? 3.834 -5.883 -11.535 1.00 90.25 85 ARG A C 1
ATOM 623 O O . ARG A 1 85 ? 2.707 -5.445 -11.736 1.00 90.25 85 ARG A O 1
ATOM 630 N N . ILE A 1 86 ? 4.808 -5.834 -12.435 1.00 85.81 86 ILE A N 1
ATOM 631 C CA . ILE A 1 86 ? 4.643 -5.364 -13.814 1.00 85.81 86 ILE A CA 1
ATOM 632 C C . ILE A 1 86 ? 5.026 -6.530 -14.724 1.00 85.81 86 ILE A C 1
ATOM 634 O O . ILE A 1 86 ? 6.094 -7.119 -14.554 1.00 85.81 86 ILE A O 1
ATOM 638 N N . ASN A 1 87 ? 4.132 -6.916 -15.640 1.00 80.81 87 ASN A N 1
ATOM 639 C CA . ASN A 1 87 ? 4.292 -8.092 -16.512 1.00 80.81 87 ASN A CA 1
ATOM 640 C C . ASN A 1 87 ? 4.697 -9.373 -15.757 1.00 80.81 87 ASN A C 1
ATOM 642 O O . ASN A 1 87 ? 5.602 -10.100 -16.163 1.00 80.81 87 ASN A O 1
ATOM 646 N N . GLY A 1 88 ? 4.084 -9.618 -14.596 1.00 82.19 88 GLY A N 1
ATOM 647 C CA . GLY A 1 88 ? 4.365 -10.796 -13.765 1.00 82.19 88 GLY A CA 1
ATOM 648 C C . GLY A 1 88 ? 5.666 -10.740 -12.950 1.00 82.19 88 GLY A C 1
ATOM 649 O O . GLY A 1 88 ? 5.881 -11.611 -12.104 1.00 82.19 88 GLY A O 1
ATOM 650 N N . ARG A 1 89 ? 6.507 -9.711 -13.120 1.00 86.81 89 ARG A N 1
ATOM 651 C CA . ARG A 1 89 ? 7.739 -9.514 -12.337 1.00 86.81 89 ARG A CA 1
ATOM 652 C C . ARG A 1 89 ? 7.515 -8.531 -11.200 1.00 86.81 89 ARG A C 1
ATOM 654 O O . ARG A 1 89 ? 6.951 -7.464 -11.414 1.00 86.81 89 ARG A O 1
ATOM 661 N N . THR A 1 90 ? 7.986 -8.868 -10.004 1.00 90.38 90 THR A N 1
ATOM 662 C CA . THR A 1 90 ? 7.965 -7.949 -8.860 1.00 90.38 90 THR A CA 1
ATOM 663 C C . THR A 1 90 ? 9.019 -6.865 -9.061 1.00 90.38 90 THR A C 1
ATOM 665 O O . THR A 1 90 ? 10.199 -7.173 -9.191 1.00 90.38 90 THR A O 1
ATOM 668 N N . VAL A 1 91 ? 8.585 -5.607 -9.108 1.00 90.50 91 VAL A N 1
ATOM 669 C CA . VAL A 1 91 ? 9.447 -4.434 -9.345 1.00 90.50 91 VAL A CA 1
ATOM 670 C C . VAL A 1 91 ? 9.647 -3.589 -8.094 1.00 90.50 91 VAL A C 1
ATOM 672 O O . VAL A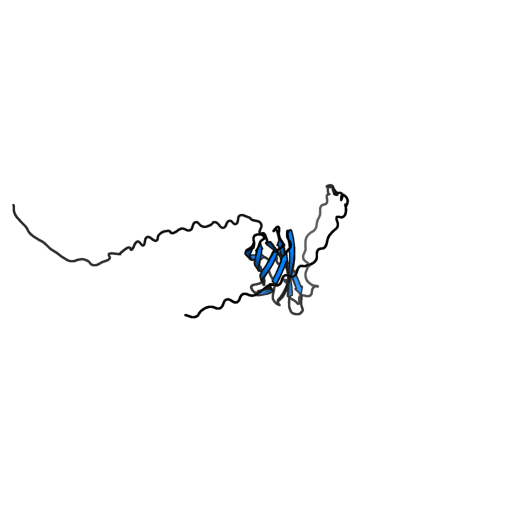 1 91 ? 10.665 -2.920 -7.954 1.00 90.50 91 VAL A O 1
ATOM 675 N N . VAL A 1 92 ? 8.684 -3.634 -7.173 1.00 91.44 92 VAL A N 1
ATOM 676 C CA . VAL A 1 92 ? 8.763 -3.006 -5.856 1.00 91.44 92 VAL A CA 1
ATOM 677 C C . VAL A 1 92 ? 8.241 -4.013 -4.846 1.00 91.44 92 VAL A C 1
ATOM 679 O O . VAL A 1 92 ? 7.183 -4.610 -5.052 1.00 91.44 92 VAL A O 1
ATOM 682 N N . SER A 1 93 ? 8.970 -4.193 -3.753 1.00 94.81 93 SER A N 1
ATOM 683 C CA . SER A 1 93 ? 8.531 -4.995 -2.619 1.00 94.81 93 SER A CA 1
ATOM 684 C C . SER A 1 93 ? 8.853 -4.282 -1.320 1.00 94.81 93 SER A C 1
ATOM 686 O O . SER A 1 93 ? 9.895 -3.639 -1.214 1.00 94.81 93 SER A O 1
ATOM 688 N N . GLY A 1 94 ? 7.994 -4.427 -0.322 1.00 93.56 94 GLY A N 1
ATOM 689 C CA . GLY A 1 94 ? 8.239 -3.849 0.986 1.00 93.56 94 GLY A CA 1
ATOM 690 C C . GLY A 1 94 ? 7.250 -4.310 2.042 1.00 93.56 94 GLY A C 1
ATOM 691 O O . GLY A 1 94 ? 6.425 -5.203 1.834 1.00 93.56 94 GLY A O 1
ATOM 692 N N . GLY A 1 95 ? 7.357 -3.654 3.184 1.00 94.31 95 GLY A N 1
ATOM 693 C CA . GLY A 1 95 ? 6.492 -3.809 4.337 1.00 94.31 95 GLY A CA 1
ATOM 694 C C . GLY A 1 95 ? 6.842 -2.743 5.363 1.00 94.31 95 GLY A C 1
ATOM 695 O O . GLY A 1 95 ? 7.676 -1.871 5.109 1.00 94.31 95 GLY A O 1
ATOM 696 N N . GLY A 1 96 ? 6.199 -2.806 6.517 1.00 94.19 96 GLY A N 1
ATOM 697 C CA . GLY A 1 96 ? 6.480 -1.883 7.607 1.00 94.19 96 GLY A CA 1
ATOM 698 C C . GLY A 1 96 ? 5.261 -1.640 8.470 1.00 94.19 96 GLY A C 1
ATOM 699 O O . GLY A 1 96 ? 4.191 -2.200 8.238 1.00 94.19 96 GLY A O 1
ATOM 700 N N . THR A 1 97 ? 5.427 -0.780 9.461 1.00 95.25 97 THR A N 1
ATOM 701 C CA . THR A 1 97 ? 4.337 -0.362 10.336 1.00 95.25 97 THR A CA 1
ATOM 702 C C . THR A 1 97 ? 4.207 1.146 10.260 1.00 95.25 97 THR A C 1
ATOM 704 O O . THR A 1 97 ? 5.210 1.857 10.262 1.00 95.25 97 THR A O 1
ATOM 707 N N . VAL A 1 98 ? 2.974 1.633 10.192 1.00 96.94 98 VAL A N 1
ATOM 708 C CA . VAL A 1 98 ? 2.680 3.064 10.213 1.00 96.94 98 VAL A CA 1
ATOM 709 C C . VAL A 1 98 ? 1.540 3.341 11.174 1.00 96.94 98 VAL A C 1
ATOM 711 O O . VAL A 1 98 ? 0.542 2.618 11.206 1.00 96.94 98 VAL A O 1
ATOM 714 N N . PHE A 1 99 ? 1.696 4.394 11.967 1.00 97.06 99 PHE A N 1
ATOM 715 C CA . PHE A 1 99 ? 0.616 4.911 12.786 1.00 97.06 99 PHE A CA 1
ATOM 716 C C . PHE A 1 99 ? -0.263 5.841 11.947 1.00 97.06 99 PHE A C 1
ATOM 718 O O . PHE A 1 99 ? 0.238 6.722 11.239 1.00 97.06 99 PHE A O 1
ATOM 725 N N . VAL A 1 100 ? -1.578 5.648 12.022 1.00 97.81 100 VAL A N 1
ATOM 726 C CA . VAL A 1 100 ? -2.564 6.497 11.350 1.00 97.81 100 VAL A CA 1
ATOM 727 C C . VAL A 1 100 ? -3.542 7.019 12.392 1.00 97.81 100 VAL A C 1
ATOM 729 O O . VAL A 1 100 ? -4.348 6.262 12.939 1.00 97.81 100 VAL A O 1
ATOM 732 N N . SER A 1 101 ? -3.471 8.318 12.678 1.00 97.62 101 SER A N 1
ATOM 733 C CA . SER A 1 101 ? -4.389 8.989 13.604 1.00 97.62 101 SER A CA 1
ATOM 734 C C . SER A 1 101 ? -5.846 8.882 13.137 1.00 97.62 101 SER A C 1
ATOM 736 O O . SER A 1 101 ? -6.118 8.715 11.948 1.00 97.62 101 SER A O 1
ATOM 738 N N . ALA A 1 102 ? -6.789 8.998 14.075 1.00 96.31 102 ALA A N 1
ATOM 739 C CA . ALA A 1 102 ? -8.224 8.966 13.789 1.00 96.31 102 ALA A CA 1
ATOM 740 C C . ALA A 1 102 ? -8.618 10.025 12.745 1.00 96.31 102 ALA A C 1
ATOM 742 O O . ALA A 1 102 ? -8.240 11.193 12.876 1.00 96.31 102 ALA A O 1
ATOM 743 N N . GLY A 1 103 ? -9.363 9.630 11.711 1.00 94.62 103 GLY A N 1
ATOM 744 C CA . GLY A 1 103 ? -9.816 10.531 10.643 1.00 94.62 103 GLY A CA 1
ATOM 745 C C . GLY A 1 103 ? -8.698 11.120 9.773 1.00 94.62 103 GLY A C 1
ATOM 746 O O . GLY A 1 103 ? -8.940 12.085 9.047 1.00 94.62 103 GLY A O 1
ATOM 747 N N . LYS A 1 104 ? -7.461 10.616 9.871 1.00 97.56 104 LYS A N 1
ATOM 748 C CA . LYS A 1 104 ? -6.302 11.108 9.109 1.00 97.56 104 LYS A CA 1
ATOM 749 C C . LYS A 1 104 ? -5.808 10.063 8.118 1.00 97.56 104 LYS A C 1
ATOM 751 O O . LYS A 1 104 ? -6.234 8.911 8.131 1.00 97.56 104 LYS A O 1
ATOM 756 N N . SER A 1 105 ? -4.888 10.498 7.263 1.00 97.56 105 SER A N 1
ATOM 757 C CA . SER A 1 105 ? -4.160 9.621 6.355 1.00 97.56 105 SER A CA 1
ATOM 758 C C . SER A 1 105 ? -2.666 9.688 6.637 1.00 97.56 105 SER A C 1
ATOM 760 O O . SER A 1 105 ? -2.154 10.756 6.973 1.00 97.56 105 SER A O 1
ATOM 762 N N . SER A 1 106 ? -1.977 8.565 6.456 1.00 97.62 106 SER A N 1
ATOM 763 C CA . SER A 1 106 ? -0.514 8.493 6.482 1.00 97.62 106 SER A CA 1
ATOM 764 C C . SER A 1 106 ? -0.015 7.885 5.178 1.00 97.62 106 SER A C 1
ATOM 766 O O . SER A 1 106 ? -0.637 6.965 4.644 1.00 97.62 106 SER A O 1
ATOM 768 N N . THR A 1 107 ? 1.117 8.376 4.676 1.00 96.19 107 THR A N 1
ATOM 769 C CA . THR A 1 107 ? 1.696 7.916 3.410 1.00 96.19 107 THR A CA 1
ATOM 770 C C . THR A 1 107 ? 3.029 7.219 3.642 1.00 96.19 107 THR A C 1
ATOM 772 O O . THR A 1 107 ? 3.915 7.745 4.312 1.00 96.19 107 THR A O 1
ATOM 775 N N . LEU A 1 108 ? 3.183 6.048 3.036 1.00 95.50 108 LEU A N 1
ATOM 776 C CA . LEU A 1 108 ? 4.436 5.312 2.934 1.00 95.50 108 LEU A CA 1
ATOM 777 C C . LEU A 1 108 ? 4.929 5.369 1.494 1.00 95.50 108 LEU A C 1
ATOM 779 O O . LEU A 1 108 ? 4.138 5.272 0.557 1.00 95.50 108 LEU A O 1
ATOM 783 N N . THR A 1 109 ? 6.237 5.512 1.314 1.00 95.50 109 THR A N 1
ATOM 784 C CA . THR A 1 109 ? 6.851 5.512 -0.015 1.00 95.50 109 THR A CA 1
ATOM 785 C C . THR A 1 109 ? 7.732 4.286 -0.163 1.00 95.50 109 THR A C 1
ATOM 787 O O . THR A 1 109 ? 8.647 4.076 0.629 1.00 95.50 109 THR A O 1
ATOM 790 N N . PHE A 1 110 ? 7.465 3.502 -1.199 1.00 94.31 110 PHE A N 1
ATOM 791 C CA . PHE A 1 110 ? 8.269 2.356 -1.594 1.00 94.31 110 PHE A CA 1
ATOM 792 C C . PHE A 1 110 ? 8.913 2.657 -2.939 1.00 94.31 110 PHE A C 1
ATOM 794 O O . PHE A 1 110 ? 8.262 3.196 -3.835 1.00 94.31 110 PHE A O 1
ATOM 801 N N . ALA A 1 111 ? 10.180 2.297 -3.090 1.00 91.88 111 ALA A N 1
ATOM 802 C CA . ALA A 1 111 ? 10.889 2.425 -4.349 1.00 91.88 111 ALA A CA 1
ATOM 803 C C . ALA A 1 111 ? 11.528 1.092 -4.730 1.00 91.88 111 ALA A C 1
ATOM 805 O O . ALA A 1 111 ? 11.937 0.311 -3.872 1.00 91.88 111 ALA A O 1
ATOM 806 N N . GLY A 1 112 ? 11.597 0.838 -6.026 1.00 89.44 112 GLY A N 1
ATOM 807 C CA . GLY A 1 112 ? 12.246 -0.329 -6.604 1.00 89.44 112 GLY A CA 1
ATOM 808 C C . GLY A 1 112 ? 12.517 -0.081 -8.079 1.00 89.44 112 GLY A C 1
ATOM 809 O O . GLY A 1 112 ? 12.161 0.971 -8.607 1.00 89.44 112 GLY A O 1
ATOM 810 N N . GLY A 1 113 ? 13.178 -1.008 -8.757 1.00 84.94 113 GLY A N 1
ATOM 811 C CA . GLY A 1 113 ? 13.588 -0.784 -10.135 1.00 84.94 113 GLY A CA 1
ATOM 812 C C . GLY A 1 113 ? 13.588 -2.048 -10.964 1.00 84.94 113 GLY A C 1
ATOM 813 O O . GLY A 1 113 ? 13.664 -3.163 -10.449 1.00 84.94 113 GLY A O 1
ATOM 814 N N . THR A 1 114 ? 13.492 -1.870 -12.275 1.00 82.38 114 THR A N 1
ATOM 815 C CA . THR A 1 114 ? 13.693 -2.956 -13.227 1.00 82.38 114 THR A CA 1
ATOM 816 C C . THR A 1 114 ? 14.123 -2.422 -14.585 1.00 82.38 114 THR A C 1
ATOM 818 O O . THR A 1 114 ? 13.794 -1.306 -14.980 1.00 82.38 114 THR A O 1
ATOM 821 N N . THR A 1 115 ? 14.833 -3.257 -15.329 1.00 77.06 115 THR A N 1
ATOM 822 C CA . THR A 1 115 ? 15.278 -2.975 -16.695 1.00 77.06 115 THR A CA 1
ATOM 823 C C . THR A 1 115 ? 14.180 -3.227 -17.738 1.00 77.06 115 THR A C 1
ATOM 825 O O . THR A 1 115 ? 14.321 -2.825 -18.886 1.00 77.06 115 THR A O 1
ATOM 828 N N . ASN A 1 116 ? 13.064 -3.867 -17.351 1.00 67.88 116 ASN A N 1
ATOM 829 C CA . ASN A 1 116 ? 12.064 -4.425 -18.274 1.00 67.88 116 ASN A CA 1
ATOM 830 C C . ASN A 1 116 ? 10.598 -4.181 -17.858 1.00 67.88 116 ASN A C 1
ATOM 832 O O . ASN A 1 116 ? 9.746 -5.048 -18.060 1.00 67.88 116 ASN A O 1
ATOM 836 N N . ALA A 1 117 ? 10.264 -3.037 -17.261 1.00 62.50 117 ALA A N 1
ATOM 837 C CA . ALA A 1 117 ? 8.866 -2.732 -16.954 1.00 62.50 117 ALA A CA 1
ATOM 838 C C . ALA A 1 117 ? 8.265 -1.812 -18.008 1.00 62.50 117 ALA A C 1
ATOM 840 O O . ALA A 1 117 ? 8.488 -0.609 -18.030 1.00 62.50 117 ALA A O 1
ATOM 841 N N . ARG A 1 118 ? 7.458 -2.407 -18.876 1.00 68.06 118 ARG A N 1
ATOM 842 C CA . ARG A 1 118 ? 6.495 -1.693 -19.713 1.00 68.06 118 ARG A CA 1
ATOM 843 C C . ARG A 1 118 ? 5.113 -2.228 -19.381 1.00 68.06 118 ARG A C 1
ATOM 845 O O . ARG A 1 118 ? 4.987 -3.420 -19.155 1.00 68.06 118 ARG A O 1
ATOM 852 N N . GLY A 1 119 ? 4.083 -1.393 -19.394 1.00 67.69 119 GLY A N 1
ATOM 853 C CA . GLY A 1 119 ? 2.698 -1.853 -19.256 1.00 67.69 119 GLY A CA 1
ATOM 854 C C . GLY A 1 119 ? 2.076 -1.624 -17.880 1.00 67.69 119 GLY A C 1
ATOM 855 O O . GLY A 1 119 ? 2.571 -0.838 -17.071 1.00 67.69 119 GLY A O 1
ATOM 856 N N . GLN A 1 120 ? 0.926 -2.258 -17.663 1.00 76.56 120 GLN A N 1
ATOM 857 C CA . GLN A 1 120 ? 0.098 -2.069 -16.477 1.00 76.56 120 GLN A CA 1
ATOM 858 C C . GLN A 1 120 ? 0.651 -2.861 -15.285 1.00 76.56 120 GLN A C 1
ATOM 860 O O . GLN A 1 120 ? 1.093 -4.004 -15.426 1.00 76.56 120 GLN A O 1
ATOM 865 N N . GLY A 1 121 ? 0.633 -2.239 -14.107 1.00 79.44 121 GLY A N 1
ATOM 866 C CA . GLY A 1 121 ? 1.056 -2.865 -12.861 1.00 79.44 121 GLY A CA 1
ATOM 867 C C . GLY A 1 121 ? -0.129 -3.321 -12.013 1.00 79.44 121 GLY A C 1
ATOM 868 O O . GLY A 1 121 ? -1.184 -2.685 -12.005 1.00 79.44 121 GLY A O 1
ATOM 869 N N . ALA A 1 122 ? 0.065 -4.389 -11.249 1.00 88.50 122 ALA A N 1
ATOM 870 C CA . ALA A 1 122 ? -0.830 -4.785 -10.167 1.00 88.50 122 ALA A CA 1
ATOM 871 C C . ALA A 1 122 ? -0.095 -4.648 -8.830 1.00 88.50 122 ALA A C 1
ATOM 873 O O . ALA A 1 122 ? 1.043 -5.106 -8.694 1.00 88.50 122 ALA A O 1
ATOM 874 N N . LEU A 1 123 ? -0.739 -4.021 -7.850 1.00 92.38 123 LEU A N 1
ATOM 875 C CA . LEU A 1 123 ? -0.266 -3.939 -6.474 1.00 92.38 123 LEU A CA 1
ATOM 876 C C . LEU A 1 123 ? -1.052 -4.933 -5.615 1.00 92.38 123 LEU A C 1
ATOM 878 O O . LEU A 1 123 ? -2.273 -4.842 -5.524 1.00 92.38 123 LEU A O 1
ATOM 882 N N . THR A 1 124 ? -0.345 -5.831 -4.938 1.00 95.12 124 THR A N 1
ATOM 883 C CA . THR A 1 12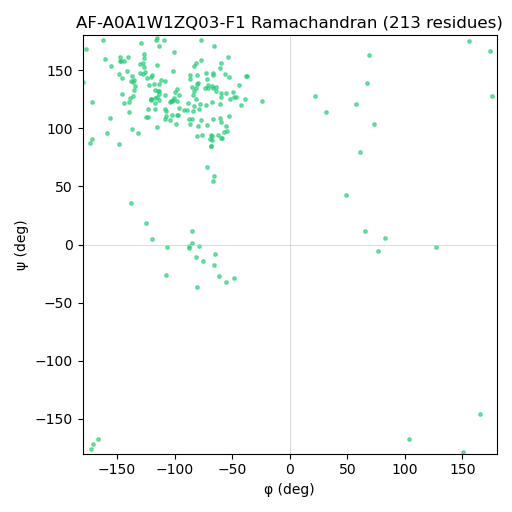4 ? -0.895 -6.667 -3.869 1.00 95.12 124 THR A CA 1
ATOM 884 C C . TH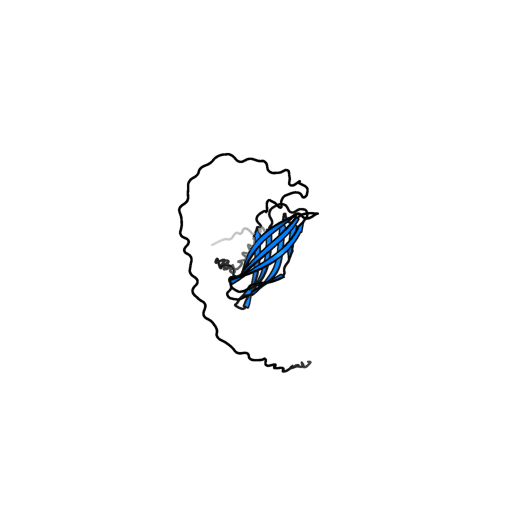R A 1 124 ? -0.431 -6.125 -2.523 1.00 95.12 124 THR A C 1
ATOM 886 O O . THR A 1 124 ? 0.769 -6.021 -2.253 1.00 95.12 124 THR A O 1
ATOM 889 N N . LEU A 1 125 ? -1.396 -5.791 -1.672 1.00 96.38 125 LEU A N 1
ATOM 890 C CA . LEU A 1 125 ? -1.193 -5.270 -0.328 1.00 96.38 125 LEU A CA 1
ATOM 891 C C . LEU A 1 125 ? -1.847 -6.216 0.681 1.00 96.38 125 LEU A C 1
ATOM 893 O O . LEU A 1 125 ? -3.041 -6.467 0.594 1.00 96.38 125 LEU A O 1
ATOM 897 N N . THR A 1 126 ? -1.094 -6.698 1.665 1.00 96.75 126 THR A N 1
ATOM 898 C CA . THR A 1 126 ? -1.634 -7.409 2.832 1.00 96.75 126 THR A CA 1
ATOM 899 C C . THR A 1 126 ? -1.244 -6.670 4.100 1.00 96.75 126 THR A C 1
ATOM 901 O O . THR A 1 126 ? -0.056 -6.443 4.350 1.00 96.75 126 THR A O 1
ATOM 904 N N . TYR A 1 127 ? -2.234 -6.305 4.908 1.00 97.25 127 TYR A N 1
ATOM 905 C CA . TYR A 1 127 ? -2.041 -5.528 6.128 1.00 97.25 127 TYR A CA 1
ATOM 906 C C . TYR A 1 127 ? -2.940 -6.012 7.260 1.00 97.25 127 TYR A C 1
ATOM 908 O O . TYR A 1 127 ? -3.936 -6.700 7.050 1.00 97.25 127 TYR A O 1
ATOM 916 N N . SER A 1 128 ? -2.571 -5.648 8.483 1.00 97.06 128 SER A N 1
ATOM 917 C CA . SER A 1 128 ? -3.365 -5.903 9.679 1.00 97.06 128 SER A CA 1
ATOM 918 C C . SER A 1 128 ? -3.297 -4.733 10.648 1.00 97.06 128 SER A C 1
ATOM 920 O O . SER A 1 128 ? -2.282 -4.043 10.712 1.00 97.06 128 SER A O 1
ATOM 922 N N . TYR A 1 129 ? -4.360 -4.521 11.412 1.00 96.69 129 TYR A N 1
ATOM 923 C CA . TYR A 1 129 ? -4.451 -3.484 12.437 1.00 96.69 129 TYR A CA 1
ATOM 924 C C . TYR A 1 129 ? -5.337 -3.964 13.588 1.00 96.69 129 TYR A C 1
ATOM 926 O O . TYR A 1 129 ? -6.106 -4.914 13.438 1.00 96.69 129 TYR A O 1
ATOM 934 N N . ARG A 1 130 ? -5.229 -3.320 14.749 1.00 95.88 130 ARG A N 1
ATOM 935 C CA . ARG A 1 130 ? -6.154 -3.518 15.870 1.00 95.88 130 ARG A CA 1
ATOM 936 C C . ARG A 1 130 ? -7.147 -2.359 15.889 1.00 95.88 130 ARG A C 1
ATOM 938 O O . ARG A 1 130 ? -6.723 -1.208 15.858 1.00 95.88 130 ARG A O 1
ATOM 945 N N . ASP A 1 131 ? -8.439 -2.665 15.876 1.00 92.75 131 ASP A N 1
ATOM 946 C CA . ASP A 1 131 ? -9.499 -1.657 15.895 1.00 92.75 131 ASP A CA 1
ATOM 947 C C . ASP A 1 131 ? -9.715 -1.064 17.299 1.00 92.75 131 ASP A C 1
ATOM 949 O O . ASP A 1 131 ? -9.105 -1.489 18.283 1.00 92.75 131 ASP A O 1
ATOM 953 N N . CYS A 1 132 ? -10.603 -0.070 17.401 1.00 91.38 132 CYS A N 1
ATOM 954 C CA . CYS A 1 132 ? -10.886 0.606 18.670 1.00 91.38 132 CYS A CA 1
ATOM 955 C C . CYS A 1 132 ? -11.553 -0.301 19.715 1.00 91.38 132 CYS A C 1
ATOM 957 O O . CYS A 1 132 ? -11.574 0.054 20.889 1.00 91.38 132 CYS A O 1
ATOM 959 N N . GLY A 1 133 ? -12.126 -1.436 19.303 1.00 92.31 133 GLY A N 1
ATOM 960 C CA . GLY A 1 133 ? -12.671 -2.454 20.203 1.00 92.31 133 GLY A CA 1
ATOM 961 C C . GLY A 1 133 ? -11.622 -3.473 20.651 1.00 92.31 133 GLY A C 1
ATOM 962 O O . GLY A 1 133 ? -11.936 -4.375 21.421 1.00 92.31 133 GLY A O 1
ATOM 963 N N . GLY A 1 134 ? -10.381 -3.355 20.171 1.00 91.62 134 GLY A N 1
ATOM 964 C CA . GLY A 1 134 ? -9.308 -4.296 20.457 1.00 91.62 134 GLY A CA 1
ATOM 965 C C . GLY A 1 134 ? -9.324 -5.546 19.575 1.00 91.62 134 GLY A C 1
ATOM 966 O O . GLY A 1 134 ? -8.497 -6.432 19.785 1.00 91.62 134 GLY A O 1
ATOM 967 N N . ALA A 1 135 ? -10.199 -5.648 18.576 1.00 93.56 135 ALA A N 1
ATOM 968 C CA . ALA A 1 135 ? -10.160 -6.779 17.658 1.00 93.56 135 ALA A CA 1
ATOM 969 C C . ALA A 1 135 ? -9.075 -6.565 16.596 1.00 93.56 135 ALA A C 1
ATOM 971 O O . ALA A 1 135 ? -8.904 -5.472 16.053 1.00 93.56 135 ALA A O 1
ATOM 972 N N . THR A 1 136 ? -8.327 -7.620 16.280 1.00 95.19 136 THR A N 1
ATOM 973 C CA . THR A 1 136 ? -7.364 -7.592 15.176 1.00 95.19 136 THR A CA 1
ATOM 974 C C . THR A 1 136 ? -8.080 -7.882 13.863 1.00 95.19 136 THR A C 1
ATOM 976 O O . THR A 1 136 ? -8.784 -8.882 13.728 1.00 95.19 136 THR A O 1
ATOM 979 N N . ARG A 1 137 ? -7.871 -7.012 12.877 1.00 94.1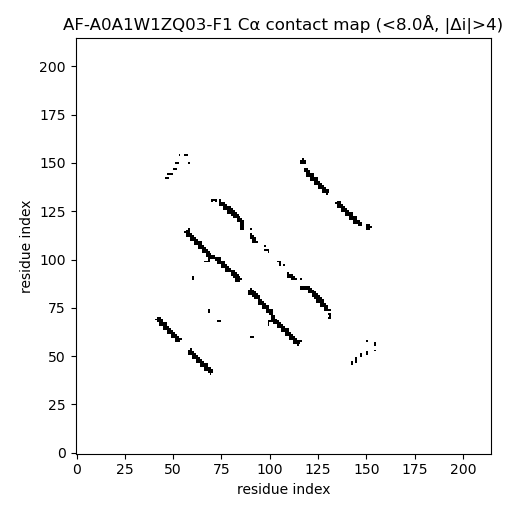9 137 ARG A N 1
ATOM 980 C CA . ARG A 1 137 ? -8.348 -7.149 11.502 1.00 94.19 137 ARG A CA 1
ATOM 981 C C . ARG A 1 137 ? -7.156 -7.364 10.584 1.00 94.19 137 ARG A C 1
ATOM 983 O O . ARG A 1 137 ? -6.103 -6.763 10.788 1.00 94.19 137 ARG A O 1
ATOM 990 N N . ALA A 1 138 ? -7.323 -8.219 9.586 1.00 94.31 138 ALA A N 1
ATOM 991 C CA . ALA A 1 138 ? -6.334 -8.462 8.549 1.00 94.31 138 ALA A CA 1
ATOM 992 C C . ALA A 1 138 ? -7.033 -8.494 7.196 1.00 94.31 138 ALA A C 1
ATOM 994 O O . ALA A 1 138 ? -8.149 -9.003 7.088 1.00 94.31 138 ALA A O 1
ATOM 995 N N . GLU A 1 139 ? -6.382 -7.935 6.186 1.00 93.44 139 GLU A N 1
ATOM 996 C CA . GLU A 1 139 ? -6.967 -7.782 4.867 1.00 93.44 139 GLU A CA 1
ATOM 997 C C . GLU A 1 139 ? -5.909 -7.864 3.768 1.00 93.44 139 GLU A C 1
ATOM 999 O O . GLU A 1 139 ? -4.773 -7.412 3.937 1.00 93.44 139 GLU A O 1
ATOM 1004 N N . THR A 1 140 ? -6.317 -8.420 2.626 1.00 94.81 140 THR A N 1
ATOM 1005 C CA . THR A 1 140 ? -5.554 -8.404 1.382 1.00 94.81 140 THR A CA 1
ATOM 1006 C C . THR A 1 140 ? -6.328 -7.626 0.325 1.00 94.81 140 THR A C 1
ATOM 1008 O O . THR A 1 140 ? -7.482 -7.933 0.028 1.00 94.81 140 THR A O 1
ATOM 1011 N N . ARG A 1 141 ? -5.678 -6.623 -0.265 1.00 92.94 141 ARG A N 1
ATOM 1012 C CA . ARG A 1 141 ? -6.202 -5.805 -1.356 1.00 92.94 141 ARG A CA 1
ATOM 1013 C C . ARG A 1 141 ? -5.337 -5.955 -2.598 1.00 92.94 141 ARG A C 1
ATOM 1015 O O . ARG A 1 141 ? -4.111 -5.931 -2.518 1.00 92.94 141 ARG A O 1
ATOM 1022 N N . ASN A 1 142 ? -6.002 -6.060 -3.742 1.00 91.88 142 ASN A N 1
ATOM 1023 C CA . ASN A 1 142 ? -5.377 -5.948 -5.050 1.00 91.88 142 ASN A CA 1
ATOM 1024 C C . ASN A 1 142 ? -5.817 -4.620 -5.662 1.00 91.88 142 ASN A C 1
ATOM 1026 O O . ASN A 1 142 ? -7.007 -4.402 -5.877 1.00 91.88 142 ASN A O 1
ATOM 1030 N N . LEU A 1 143 ? -4.856 -3.735 -5.898 1.00 87.00 143 LEU A N 1
ATOM 1031 C CA . LEU A 1 143 ? -5.059 -2.422 -6.494 1.00 87.00 143 LEU A CA 1
ATOM 1032 C C . LEU A 1 143 ? -4.485 -2.457 -7.911 1.00 87.00 143 LEU A C 1
ATOM 1034 O O . LEU A 1 143 ? -3.340 -2.865 -8.124 1.00 87.00 143 LEU A O 1
ATOM 1038 N N . THR A 1 144 ? -5.277 -2.046 -8.895 1.00 83.69 144 THR A N 1
ATOM 1039 C CA . THR A 1 144 ? -4.796 -1.874 -10.268 1.00 83.69 144 THR A CA 1
ATOM 1040 C C . THR A 1 144 ? -4.100 -0.530 -10.385 1.00 83.69 144 THR A C 1
ATOM 1042 O O . THR A 1 144 ? -4.700 0.501 -10.088 1.00 83.69 144 THR A O 1
ATOM 1045 N N . LEU A 1 145 ? -2.850 -0.528 -10.841 1.00 78.75 145 LEU A N 1
ATOM 1046 C CA . LEU A 1 145 ? -2.123 0.708 -11.098 1.00 78.75 145 LEU A CA 1
ATOM 1047 C C . LEU A 1 145 ? -2.402 1.151 -12.535 1.00 78.75 145 LEU A C 1
ATOM 1049 O O . LEU A 1 145 ? -2.141 0.402 -13.479 1.00 78.75 145 LEU A O 1
ATOM 1053 N N . SER A 1 146 ? -2.940 2.359 -12.708 1.00 74.75 146 SER A N 1
ATOM 1054 C CA . SER A 1 146 ? -3.198 2.929 -14.036 1.00 74.75 146 SER A CA 1
ATOM 1055 C C . SER A 1 146 ? -1.896 3.044 -14.825 1.00 74.75 146 SER A C 1
ATOM 1057 O O . SER A 1 146 ? -0.939 3.585 -14.275 1.00 74.75 146 SER A O 1
ATOM 1059 N N . PRO A 1 147 ? -1.826 2.576 -16.083 1.00 67.69 147 PRO A N 1
ATOM 1060 C CA . PRO A 1 147 ? -0.594 2.586 -16.863 1.00 67.69 147 PRO A CA 1
ATOM 1061 C C . PRO A 1 147 ? -0.061 4.012 -17.036 1.00 67.69 147 PRO A C 1
ATOM 1063 O O . PRO A 1 147 ? -0.759 4.906 -17.506 1.00 67.69 147 PRO A O 1
ATOM 1066 N N . LEU A 1 148 ? 1.205 4.219 -16.682 1.00 66.88 148 LEU A N 1
ATOM 1067 C CA . LEU A 1 148 ? 1.903 5.473 -16.937 1.00 66.88 148 LEU A CA 1
ATOM 1068 C C . LEU A 1 148 ? 2.507 5.405 -18.342 1.00 66.88 148 LEU A C 1
ATOM 1070 O O . LEU A 1 148 ? 3.512 4.725 -18.554 1.00 66.88 148 LEU A O 1
ATOM 1074 N N . GLY A 1 149 ? 1.891 6.090 -19.310 1.00 63.06 149 GLY A N 1
ATOM 1075 C CA . GLY A 1 149 ? 2.317 6.053 -20.719 1.00 63.06 149 GLY A CA 1
ATOM 1076 C C . GLY A 1 149 ? 3.790 6.432 -20.937 1.00 63.06 149 GLY A C 1
ATOM 1077 O O . GLY A 1 149 ? 4.463 5.847 -21.777 1.00 63.06 149 GLY A O 1
ATOM 1078 N N . HIS A 1 150 ? 4.342 7.326 -20.112 1.00 68.25 150 HIS A N 1
ATOM 1079 C CA . HIS A 1 150 ? 5.749 7.743 -20.185 1.00 68.25 150 HIS A CA 1
ATOM 1080 C C . HIS A 1 150 ? 6.744 6.705 -19.633 1.00 68.25 150 HIS A C 1
ATOM 1082 O O . HIS A 1 150 ? 7.936 6.797 -19.910 1.00 68.25 150 HIS A O 1
ATOM 1088 N N . CYS A 1 151 ? 6.280 5.688 -18.901 1.00 65.19 151 CYS A N 1
ATOM 1089 C CA . CYS A 1 151 ? 7.117 4.590 -18.400 1.00 65.19 151 CYS A CA 1
ATOM 1090 C C . CYS A 1 151 ? 7.297 3.459 -19.427 1.00 65.19 151 CYS A C 1
ATOM 1092 O O . CYS A 1 151 ? 7.715 2.361 -19.068 1.00 65.19 151 CYS A O 1
ATOM 1094 N N . GLN A 1 152 ? 6.911 3.681 -20.689 1.00 61.41 152 GLN A N 1
ATOM 1095 C CA . GLN A 1 152 ? 6.879 2.653 -21.735 1.00 61.41 152 GLN A CA 1
ATOM 1096 C C . GLN A 1 152 ? 8.009 2.790 -22.772 1.00 61.41 152 GLN A C 1
ATOM 1098 O O . GLN A 1 152 ? 8.136 1.937 -23.653 1.00 61.41 152 GLN A O 1
ATOM 1103 N N . GLY A 1 153 ? 8.855 3.820 -22.658 1.00 55.38 153 GLY A N 1
ATOM 1104 C CA . GLY A 1 153 ? 9.977 4.056 -23.570 1.00 55.38 153 GLY A CA 1
ATOM 1105 C C . GLY A 1 153 ? 11.139 3.075 -23.377 1.00 55.38 153 GLY A C 1
ATOM 1106 O O . GLY A 1 153 ? 11.423 2.615 -22.269 1.00 55.38 153 GLY A O 1
ATOM 1107 N N . ALA A 1 154 ? 11.839 2.741 -24.464 1.00 53.25 154 ALA A N 1
ATOM 1108 C CA . ALA A 1 154 ? 13.178 2.166 -24.358 1.00 53.25 154 ALA A CA 1
ATOM 1109 C C . ALA A 1 154 ? 14.114 3.236 -23.788 1.00 53.25 154 ALA A C 1
ATOM 1111 O O . ALA A 1 154 ? 14.103 4.369 -24.268 1.00 53.25 154 ALA A O 1
ATOM 1112 N N . HIS A 1 155 ? 14.951 2.878 -22.815 1.00 50.56 155 HIS A N 1
ATOM 1113 C CA . HIS A 1 155 ? 16.159 3.659 -22.562 1.00 50.56 155 HIS A CA 1
ATOM 1114 C C . HIS A 1 155 ? 16.995 3.623 -23.843 1.00 50.56 155 HIS A C 1
ATOM 1116 O O . HIS A 1 155 ? 17.463 2.554 -24.226 1.00 50.56 155 HIS A O 1
ATOM 1122 N N . GLY A 1 156 ? 17.070 4.749 -24.555 1.00 49.22 156 GLY A N 1
ATOM 1123 C CA . GLY A 1 156 ? 17.759 4.854 -25.845 1.00 49.22 156 GLY A CA 1
ATOM 1124 C C . GLY A 1 156 ? 16.940 5.438 -27.001 1.00 49.22 156 GLY A C 1
ATOM 1125 O O . GLY A 1 156 ? 17.498 5.614 -28.078 1.00 49.22 156 GLY A O 1
ATOM 1126 N N . ALA A 1 157 ? 15.659 5.772 -26.814 1.00 43.53 157 ALA A N 1
ATOM 1127 C CA . ALA A 1 157 ? 14.984 6.666 -27.755 1.00 43.53 157 ALA A CA 1
ATOM 1128 C C . ALA A 1 157 ? 15.287 8.116 -27.353 1.00 43.53 157 ALA A C 1
ATOM 1130 O O . ALA A 1 157 ? 14.822 8.591 -26.319 1.00 43.53 157 ALA A O 1
ATOM 1131 N N . ASP A 1 158 ? 16.123 8.765 -28.156 1.00 38.34 158 ASP A N 1
ATOM 1132 C CA . ASP A 1 158 ? 16.386 10.203 -28.157 1.00 38.34 158 ASP A CA 1
ATOM 1133 C C . ASP A 1 158 ? 15.086 11.010 -27.907 1.00 38.34 158 ASP A C 1
ATOM 1135 O O . ASP A 1 158 ? 14.099 10.786 -28.621 1.00 38.34 158 ASP A O 1
ATOM 1139 N N . PRO A 1 159 ? 15.026 11.904 -26.897 1.00 49.62 159 PRO A N 1
ATOM 1140 C CA . PRO A 1 159 ? 13.821 12.682 -26.607 1.00 49.62 159 PRO A CA 1
ATOM 1141 C C . PRO A 1 159 ? 13.426 13.658 -27.729 1.00 49.62 159 PRO A C 1
ATOM 1143 O O . PRO A 1 159 ? 12.331 14.212 -27.665 1.00 49.62 159 PRO A O 1
ATOM 1146 N N . ASP A 1 160 ? 14.252 13.845 -28.765 1.00 45.62 160 ASP A N 1
ATOM 1147 C CA . ASP A 1 160 ? 14.004 14.841 -29.815 1.00 45.62 160 ASP A CA 1
ATOM 1148 C C . ASP A 1 160 ? 13.129 14.349 -30.990 1.00 45.62 160 ASP A C 1
ATOM 1150 O O . ASP A 1 160 ? 12.807 15.123 -31.889 1.00 45.62 160 ASP A O 1
ATOM 1154 N N . LYS A 1 161 ? 12.707 13.072 -31.033 1.00 42.28 161 LYS A N 1
ATOM 1155 C CA . LYS A 1 161 ? 12.126 12.503 -32.273 1.00 42.28 161 LYS A CA 1
ATOM 1156 C C . LYS A 1 161 ? 10.738 11.871 -32.241 1.00 42.28 161 LYS A C 1
ATOM 1158 O O . LYS A 1 161 ? 10.392 11.174 -33.192 1.00 42.28 161 LYS A O 1
ATOM 1163 N N . SER A 1 162 ? 9.890 12.127 -31.245 1.00 40.81 162 SER A N 1
ATOM 1164 C CA . SER A 1 162 ? 8.523 11.584 -31.321 1.00 40.81 162 SER A CA 1
ATOM 1165 C C . SER A 1 162 ? 7.449 12.436 -30.652 1.00 40.81 162 SER A C 1
ATOM 1167 O O . SER A 1 162 ? 7.056 12.187 -29.517 1.00 40.81 162 SER A O 1
ATOM 1169 N N . SER A 1 163 ? 6.908 13.401 -31.399 1.00 38.59 163 SER A N 1
ATOM 1170 C CA . SER A 1 163 ? 5.452 13.528 -31.606 1.00 38.59 163 SER A CA 1
ATOM 1171 C C . SER A 1 163 ? 5.138 14.627 -32.628 1.00 38.59 163 SER A C 1
ATOM 1173 O O . SER A 1 163 ? 4.861 15.771 -32.289 1.00 38.59 163 SER A O 1
ATOM 1175 N N . VAL A 1 164 ? 5.135 14.255 -33.910 1.00 41.97 164 VAL A N 1
ATOM 1176 C CA . VAL A 1 164 ? 4.289 14.922 -34.907 1.00 41.97 164 VAL A CA 1
ATOM 1177 C C . VAL A 1 164 ? 3.281 13.888 -35.391 1.00 41.97 164 VAL A C 1
ATOM 1179 O O . VAL A 1 164 ? 3.616 13.008 -36.177 1.00 41.97 164 VAL A O 1
ATOM 1182 N N . ALA A 1 165 ? 2.062 13.986 -34.869 1.00 34.22 165 ALA A N 1
ATOM 1183 C CA . ALA A 1 165 ? 0.824 13.605 -35.543 1.00 34.22 165 ALA A CA 1
ATOM 1184 C C . ALA A 1 165 ? -0.312 14.364 -34.830 1.00 34.22 165 ALA A C 1
ATOM 1186 O O . ALA A 1 165 ? -0.564 14.126 -33.655 1.00 34.22 165 ALA A O 1
ATOM 1187 N N . THR A 1 166 ? -0.714 15.510 -35.377 1.00 37.31 166 THR A N 1
ATOM 1188 C CA . THR A 1 166 ? -1.943 15.708 -36.170 1.00 37.31 166 THR A CA 1
ATOM 1189 C C . THR A 1 166 ? -3.206 15.687 -35.313 1.00 37.31 166 THR A C 1
ATOM 1191 O O . THR A 1 166 ? -3.711 14.617 -35.002 1.00 37.31 166 THR A O 1
ATOM 1194 N N . GLU A 1 167 ? -3.778 16.862 -35.048 1.00 30.33 167 GLU A N 1
ATOM 1195 C CA . GLU A 1 167 ? -5.232 16.995 -34.935 1.00 30.33 167 GLU A CA 1
ATOM 1196 C C . GLU A 1 167 ? -5.708 18.353 -35.469 1.00 30.33 167 GLU A C 1
ATOM 1198 O O . GLU A 1 167 ? -5.011 19.366 -35.393 1.00 30.33 167 GLU A O 1
ATOM 1203 N N . SER A 1 168 ? -6.872 18.290 -36.110 1.00 31.16 168 SER A N 1
ATOM 1204 C CA . SER A 1 168 ? -7.492 19.268 -36.997 1.00 31.16 168 SER A CA 1
ATOM 1205 C C . SER A 1 168 ? -7.930 20.580 -36.338 1.00 31.16 168 SER A C 1
ATOM 1207 O O . SER A 1 168 ? -8.479 20.617 -35.242 1.00 31.16 168 SER A O 1
ATOM 1209 N N . THR A 1 169 ? -7.804 21.644 -37.126 1.00 32.16 169 THR A N 1
ATOM 1210 C CA . THR A 1 169 ? -8.672 22.833 -37.248 1.00 32.16 169 THR A CA 1
ATOM 1211 C C . THR A 1 169 ? -10.182 22.479 -37.132 1.00 32.16 169 THR A C 1
ATOM 1213 O O . THR A 1 169 ? -10.580 21.441 -37.648 1.00 32.16 169 THR A O 1
ATOM 1216 N N . THR A 1 170 ? -11.145 23.240 -36.570 1.00 38.91 170 THR A N 1
ATOM 1217 C CA . THR A 1 170 ? -11.324 24.687 -36.252 1.00 38.91 170 THR A CA 1
ATOM 1218 C C . THR A 1 170 ? -12.549 24.870 -35.274 1.00 38.91 170 THR A C 1
ATOM 1220 O O . THR A 1 170 ? -12.974 23.863 -34.714 1.00 38.91 170 THR A O 1
ATOM 1223 N N . PRO A 1 171 ? -13.140 26.068 -34.988 1.00 59.16 171 PRO A N 1
ATOM 1224 C CA . PRO A 1 171 ? -13.367 26.589 -33.627 1.00 59.16 171 PRO A CA 1
ATOM 1225 C C . PRO A 1 171 ? -14.865 26.736 -33.228 1.00 59.16 171 PRO A C 1
ATOM 1227 O O . PRO A 1 171 ? -15.743 26.553 -34.061 1.00 59.16 171 PRO A O 1
ATOM 1230 N N . SER A 1 172 ? -15.181 27.163 -31.993 1.00 40.25 172 SER A N 1
ATOM 1231 C CA . SER A 1 172 ? -16.317 28.080 -31.728 1.00 40.25 172 SER A CA 1
ATOM 1232 C C . SER A 1 172 ? -16.358 28.572 -30.276 1.00 40.25 172 SER A C 1
ATOM 1234 O O . SER A 1 172 ? -16.464 27.786 -29.338 1.00 40.25 172 SER A O 1
ATOM 1236 N N . SER A 1 173 ? -16.331 29.895 -30.118 1.00 41.94 173 SER A N 1
ATOM 1237 C CA . SER A 1 173 ? -16.674 30.652 -28.908 1.00 41.94 173 SER A CA 1
ATOM 1238 C C . SER A 1 173 ? -18.126 30.435 -28.466 1.00 41.94 173 SER A C 1
ATOM 1240 O O . SER A 1 173 ? -18.978 30.234 -29.331 1.00 41.94 173 SER A O 1
ATOM 1242 N N . ALA A 1 174 ? -18.409 30.568 -27.160 1.00 45.09 174 ALA A N 1
ATOM 1243 C CA . ALA A 1 174 ? -19.276 31.587 -26.513 1.00 45.09 174 ALA A CA 1
ATOM 1244 C C . ALA A 1 174 ? -19.422 31.258 -24.987 1.00 45.09 174 ALA A C 1
ATOM 1246 O O . ALA A 1 174 ? -18.960 30.193 -24.581 1.00 45.09 174 ALA A O 1
ATOM 1247 N N . PRO A 1 175 ? -19.933 32.149 -24.103 1.00 48.94 175 PRO A N 1
ATOM 1248 C CA . PRO A 1 175 ? -19.291 32.484 -22.828 1.00 48.94 175 PRO A CA 1
ATOM 1249 C C . PRO A 1 175 ? -20.015 31.962 -21.568 1.00 48.94 175 PRO A C 1
ATOM 1251 O O . PRO A 1 175 ? -21.097 31.386 -21.631 1.00 48.94 175 PRO A O 1
ATOM 1254 N N . ALA A 1 176 ? -19.371 32.203 -20.419 1.00 44.91 176 ALA A N 1
ATOM 1255 C CA . ALA A 1 176 ? -19.818 31.921 -19.053 1.00 44.91 176 ALA A CA 1
ATOM 1256 C C . ALA A 1 176 ? -21.203 32.497 -18.695 1.00 44.91 176 ALA A C 1
ATOM 1258 O O . ALA A 1 176 ? -21.641 33.490 -19.280 1.00 44.91 176 ALA A O 1
ATOM 1259 N N . PRO A 1 177 ? -21.817 31.950 -17.633 1.00 48.59 177 PRO A N 1
ATOM 1260 C CA . PRO A 1 177 ? -22.249 32.841 -16.563 1.00 48.59 177 PRO A CA 1
ATOM 1261 C C . PRO A 1 177 ? -21.734 32.430 -15.178 1.00 48.59 177 PRO A C 1
ATOM 1263 O O . PRO A 1 177 ? -21.426 31.275 -14.886 1.00 48.59 177 PRO A O 1
ATOM 1266 N N . GLU A 1 178 ? -21.628 33.471 -14.365 1.00 50.16 178 GLU A N 1
ATOM 1267 C CA . GLU A 1 178 ? -21.152 33.568 -12.995 1.00 50.16 178 GLU A CA 1
ATOM 1268 C C . GLU A 1 178 ? -21.896 32.647 -12.013 1.00 50.16 178 GLU A C 1
ATOM 1270 O O . GLU A 1 178 ? -23.102 32.433 -12.122 1.00 50.16 178 GLU A O 1
ATOM 1275 N N . ALA A 1 179 ? -21.175 32.158 -11.002 1.00 43.91 179 ALA A N 1
ATOM 1276 C CA . ALA A 1 179 ? -21.770 31.692 -9.757 1.00 43.91 179 ALA A CA 1
ATOM 1277 C C . ALA A 1 179 ? -20.895 32.146 -8.580 1.00 43.91 179 ALA A C 1
ATOM 1279 O O . ALA A 1 179 ? -19.738 31.745 -8.443 1.00 43.91 179 ALA A O 1
ATOM 1280 N N . ASP A 1 180 ? -21.493 33.032 -7.789 1.00 40.91 180 ASP A N 1
ATOM 1281 C CA . ASP A 1 180 ? -21.085 33.616 -6.516 1.00 40.91 180 ASP A CA 1
ATOM 1282 C C . ASP A 1 180 ? -20.095 32.810 -5.660 1.00 40.91 180 ASP A C 1
ATOM 1284 O O . ASP A 1 180 ? -20.366 31.704 -5.184 1.00 40.91 180 ASP A O 1
ATOM 1288 N N . VAL A 1 181 ? -18.972 33.459 -5.348 1.00 44.59 181 VAL A N 1
ATOM 1289 C CA . VAL A 1 181 ? -18.067 33.086 -4.260 1.00 44.59 181 VAL A CA 1
ATOM 1290 C C . VAL A 1 181 ? -18.654 33.613 -2.950 1.00 44.59 181 VAL A C 1
ATOM 1292 O O . VAL A 1 181 ? -18.392 34.743 -2.539 1.00 44.59 181 VAL A O 1
ATOM 1295 N N . VAL A 1 182 ? -19.428 32.783 -2.249 1.00 52.38 182 VAL A N 1
ATOM 1296 C CA . VAL A 1 182 ? -19.757 33.045 -0.841 1.00 52.38 182 VAL A CA 1
ATOM 1297 C C . VAL A 1 182 ? -18.543 32.675 0.007 1.00 52.38 182 VAL A C 1
ATOM 1299 O O . VAL A 1 182 ? -18.211 31.505 0.193 1.00 52.38 182 VAL A O 1
ATOM 1302 N N . THR A 1 183 ? -17.867 33.702 0.514 1.00 52.59 183 THR A N 1
ATOM 1303 C CA . THR A 1 183 ? -16.751 33.590 1.458 1.00 52.59 183 THR A CA 1
ATOM 1304 C C . THR A 1 183 ? -17.314 33.442 2.875 1.00 52.59 183 THR A C 1
ATOM 1306 O O . THR A 1 183 ? -17.986 34.366 3.336 1.00 52.59 183 THR A O 1
ATOM 1309 N N . PRO A 1 184 ? -17.065 32.346 3.615 1.00 53.06 184 PRO A N 1
ATOM 1310 C CA . PRO A 1 184 ? -17.378 32.322 5.035 1.00 53.06 184 PRO A CA 1
ATOM 1311 C C . PRO A 1 184 ? -16.296 33.055 5.842 1.00 53.06 184 PRO A C 1
ATOM 1313 O O . PRO A 1 184 ? -15.134 32.653 5.903 1.00 53.06 184 PRO A O 1
ATOM 1316 N N . THR A 1 185 ? -16.729 34.140 6.477 1.00 64.31 185 THR A N 1
ATOM 1317 C CA . THR A 1 185 ? -16.066 34.902 7.540 1.00 64.31 185 THR A CA 1
ATOM 1318 C C . THR A 1 185 ? -15.528 33.996 8.661 1.00 64.31 185 THR A C 1
ATOM 1320 O O . THR A 1 185 ? -16.314 33.254 9.253 1.00 64.31 185 THR A O 1
ATOM 1323 N N . PRO A 1 186 ? -14.240 34.075 9.046 1.00 57.22 186 PRO A N 1
ATOM 1324 C CA . PRO A 1 186 ? -13.778 33.486 10.298 1.00 57.22 186 PRO A CA 1
ATOM 1325 C C . PRO A 1 186 ? -14.159 34.385 11.486 1.00 57.22 186 PRO A C 1
ATOM 1327 O O . PRO A 1 186 ? -13.763 35.548 11.562 1.00 57.22 186 PRO A O 1
ATOM 1330 N N . ALA A 1 187 ? -14.938 33.833 12.417 1.00 55.72 187 ALA A N 1
ATOM 1331 C CA . ALA A 1 187 ? -15.236 34.438 13.713 1.00 55.72 187 ALA A CA 1
ATOM 1332 C C . ALA A 1 187 ? -14.086 34.192 14.724 1.00 55.72 187 ALA A C 1
ATOM 1334 O O . ALA A 1 187 ? -13.302 33.255 14.547 1.00 55.72 187 ALA A O 1
ATOM 1335 N N . PRO A 1 188 ? -13.954 35.044 15.760 1.00 56.75 188 PRO A N 1
ATOM 1336 C CA . PRO A 1 188 ? -12.697 35.290 16.461 1.00 56.75 188 PRO A CA 1
ATOM 1337 C C . PRO A 1 188 ? -12.345 34.277 17.558 1.00 56.75 188 PRO A C 1
ATOM 1339 O O . PRO A 1 188 ? -13.195 33.687 18.222 1.00 56.75 188 PRO A O 1
ATOM 1342 N N . SER A 1 189 ? -11.037 34.168 17.775 1.00 60.59 189 SER A N 1
ATOM 1343 C CA . SER A 1 189 ? -10.348 33.503 18.878 1.00 60.59 189 SER A CA 1
ATOM 1344 C C . SER A 1 189 ? -10.842 33.963 20.256 1.00 60.59 189 SER A C 1
ATOM 1346 O O . SER A 1 189 ? -11.071 35.150 20.477 1.00 60.59 189 SER A O 1
ATOM 1348 N N . THR A 1 190 ? -10.901 33.054 21.231 1.00 55.00 190 THR A N 1
ATOM 1349 C CA . THR A 1 190 ? -10.928 33.401 22.665 1.00 55.00 190 THR A CA 1
ATOM 1350 C C . THR A 1 190 ? -10.016 32.439 23.445 1.00 55.00 190 THR A C 1
ATOM 1352 O O . THR A 1 190 ? -9.948 31.263 23.076 1.00 55.00 190 THR A O 1
ATOM 1355 N N . PRO A 1 191 ? -9.257 32.919 24.455 1.00 55.56 191 PRO A N 1
ATOM 1356 C CA . PRO A 1 191 ? -8.087 32.226 24.986 1.00 55.56 191 PRO A CA 1
ATOM 1357 C C . PRO A 1 191 ? -8.327 31.464 26.303 1.00 55.56 191 PRO A C 1
ATOM 1359 O O . PRO A 1 191 ? -9.273 31.729 27.032 1.00 55.56 191 PRO A O 1
ATOM 1362 N N . ALA A 1 192 ? -7.345 30.602 26.592 1.00 49.00 192 ALA A N 1
ATOM 1363 C CA . ALA A 1 192 ? -6.793 30.204 27.893 1.00 49.00 192 ALA A CA 1
ATOM 1364 C C . ALA A 1 192 ? -7.704 29.589 28.976 1.00 49.00 192 ALA A C 1
ATOM 1366 O O . ALA A 1 192 ? -8.534 30.252 29.587 1.00 49.00 192 ALA A O 1
ATOM 1367 N N . ALA A 1 193 ? -7.352 28.363 29.377 1.00 50.19 193 ALA A N 1
ATOM 1368 C CA . ALA A 1 193 ? -7.417 27.955 30.777 1.00 50.19 193 ALA A CA 1
ATOM 1369 C C . ALA A 1 193 ? -6.179 27.116 31.132 1.00 50.19 193 ALA A C 1
ATOM 1371 O O . ALA A 1 193 ? -5.822 26.158 30.447 1.00 50.19 193 ALA A O 1
ATOM 1372 N N . SER A 1 194 ? -5.509 27.565 32.185 1.00 46.78 194 SER A N 1
ATOM 1373 C CA . SER A 1 194 ? -4.259 27.072 32.749 1.00 46.78 194 SER A CA 1
ATOM 1374 C C . SER A 1 194 ? -4.443 25.838 33.643 1.00 46.78 194 SER A C 1
ATOM 1376 O O . SER A 1 194 ? -5.368 25.818 34.445 1.00 46.78 194 SER A O 1
ATOM 1378 N N . GLN A 1 195 ? -3.434 24.949 33.594 1.00 45.38 195 GLN A N 1
ATOM 1379 C CA . GLN A 1 195 ? -2.805 24.202 34.713 1.00 45.38 195 GLN A CA 1
ATOM 1380 C C . GLN A 1 195 ? -3.608 23.099 35.457 1.00 45.38 195 GLN A C 1
ATOM 1382 O O . GLN A 1 195 ? -4.829 23.075 35.353 1.00 45.38 195 GLN A O 1
ATOM 1387 N N . PRO A 1 196 ? -2.962 22.183 36.234 1.00 56.72 196 PRO A N 1
ATOM 1388 C CA . PRO A 1 196 ? -1.542 22.101 36.624 1.00 56.72 196 PRO A CA 1
ATOM 1389 C C . PRO A 1 196 ? -0.842 20.741 36.384 1.00 56.72 196 PRO A C 1
ATOM 1391 O O . PRO A 1 196 ? -1.442 19.728 36.037 1.00 56.72 196 PRO A O 1
ATOM 1394 N N . ALA A 1 197 ? 0.473 20.761 36.617 1.00 53.88 197 ALA A N 1
ATOM 1395 C CA . ALA A 1 197 ? 1.362 19.612 36.738 1.00 53.88 197 ALA A CA 1
ATOM 1396 C C . ALA A 1 197 ? 1.063 18.758 37.985 1.00 53.88 197 ALA A C 1
ATOM 1398 O O . ALA A 1 197 ? 0.728 19.28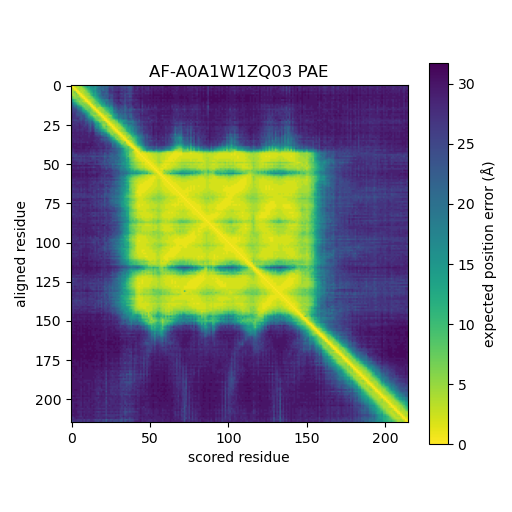8 39.045 1.00 53.88 197 ALA A O 1
ATOM 1399 N N . THR A 1 198 ? 1.276 17.443 37.894 1.00 51.81 198 THR A N 1
ATOM 1400 C CA . THR A 1 198 ? 1.586 16.590 39.052 1.00 51.81 198 THR A CA 1
ATOM 1401 C C . THR A 1 198 ? 2.544 15.476 38.620 1.00 51.81 198 THR A C 1
ATOM 1403 O O . THR A 1 198 ? 2.341 14.822 37.599 1.00 51.81 198 THR A O 1
ATOM 1406 N N . ASP A 1 199 ? 3.611 15.366 39.403 1.00 52.81 199 ASP A N 1
ATOM 1407 C CA . ASP A 1 199 ? 4.799 14.508 39.319 1.00 52.81 199 ASP A CA 1
ATOM 1408 C C . ASP A 1 199 ? 4.496 12.993 39.500 1.00 52.81 199 ASP A C 1
ATOM 1410 O O . ASP A 1 199 ? 3.377 12.628 39.876 1.00 52.81 199 ASP A O 1
ATOM 1414 N N . PRO A 1 200 ? 5.473 12.089 39.260 1.00 63.34 200 PRO A N 1
ATOM 1415 C CA . PRO A 1 200 ? 5.288 10.649 39.162 1.00 63.34 200 PRO A CA 1
ATOM 1416 C C . PRO A 1 200 ? 5.359 9.957 40.528 1.00 63.34 200 PRO A C 1
ATOM 1418 O O . PRO A 1 200 ? 6.191 10.286 41.373 1.00 63.34 200 PRO A O 1
ATOM 1421 N N . GLN A 1 201 ? 4.570 8.895 40.707 1.00 54.50 201 GLN A N 1
ATOM 1422 C CA . GLN A 1 201 ? 4.833 7.899 41.743 1.00 54.50 201 GLN A CA 1
ATOM 1423 C C . GLN A 1 201 ? 5.319 6.587 41.133 1.00 54.50 201 GLN A C 1
ATOM 1425 O O . GLN A 1 201 ? 4.587 5.810 40.525 1.00 54.50 201 GLN A O 1
ATOM 1430 N N . LEU A 1 202 ? 6.610 6.372 41.361 1.00 53.16 202 LEU A N 1
ATOM 1431 C CA . LEU A 1 202 ? 7.287 5.093 41.456 1.00 53.16 202 LEU A CA 1
ATOM 1432 C C . LEU A 1 202 ? 6.545 4.199 42.471 1.00 53.16 202 LEU A C 1
ATOM 1434 O O . LEU A 1 202 ? 6.365 4.585 43.623 1.00 53.16 202 LEU A O 1
ATOM 1438 N N . THR A 1 203 ? 6.139 2.991 42.085 1.00 62.03 203 THR A N 1
ATOM 1439 C CA . THR A 1 203 ? 5.827 1.921 43.046 1.00 62.03 203 THR A CA 1
ATOM 1440 C C . THR A 1 203 ? 6.414 0.616 42.533 1.00 62.03 203 THR A C 1
ATOM 1442 O O . THR A 1 203 ? 5.883 -0.046 41.648 1.00 62.03 203 THR A O 1
ATOM 1445 N N . THR A 1 204 ? 7.569 0.279 43.092 1.00 63.62 204 THR A N 1
ATOM 1446 C CA . THR A 1 204 ? 8.153 -1.062 43.126 1.00 63.62 204 THR A CA 1
ATOM 1447 C C . THR A 1 204 ? 7.386 -1.930 44.120 1.00 63.62 204 THR A C 1
ATOM 1449 O O . THR A 1 204 ? 7.220 -1.452 45.240 1.00 63.62 204 THR A O 1
ATOM 1452 N N . GLN A 1 205 ? 7.030 -3.184 43.785 1.00 53.72 205 GLN A N 1
ATOM 1453 C CA . GLN A 1 205 ? 7.102 -4.347 44.702 1.00 53.72 205 GLN A CA 1
ATOM 1454 C C . GLN A 1 205 ? 6.694 -5.699 44.048 1.00 53.72 205 GLN A C 1
ATOM 1456 O O . GLN A 1 205 ? 6.300 -5.681 42.884 1.00 53.72 205 GLN A O 1
ATOM 1461 N N . PRO A 1 206 ? 6.923 -6.879 44.681 1.00 59.09 206 PRO A N 1
ATOM 1462 C CA . PRO A 1 206 ? 7.945 -7.820 44.229 1.00 59.09 206 PRO A CA 1
ATOM 1463 C C . PRO A 1 206 ? 7.420 -9.191 43.750 1.00 59.09 206 PRO A C 1
ATOM 1465 O O . PRO A 1 206 ? 6.244 -9.534 43.831 1.00 59.09 206 PRO A O 1
ATOM 1468 N N . THR A 1 207 ? 8.386 -9.973 43.273 1.00 57.59 207 THR A N 1
ATOM 1469 C CA . THR A 1 207 ? 8.402 -11.395 42.911 1.00 57.59 207 THR A CA 1
ATOM 1470 C C . THR A 1 207 ? 7.711 -12.334 43.906 1.00 57.59 207 THR A C 1
ATOM 1472 O O . THR A 1 207 ? 7.983 -12.302 45.103 1.00 57.59 207 THR A O 1
ATOM 1475 N N . THR A 1 208 ? 6.937 -13.288 43.381 1.00 62.25 208 THR A N 1
ATOM 1476 C CA . THR A 1 208 ? 6.633 -14.560 44.056 1.00 62.25 208 THR A CA 1
ATOM 1477 C C . THR A 1 208 ? 7.052 -15.725 43.162 1.00 62.25 208 THR A C 1
ATOM 1479 O O . THR A 1 208 ? 6.478 -15.978 42.107 1.00 62.25 208 THR A O 1
ATOM 1482 N N . THR A 1 209 ? 8.108 -16.413 43.593 1.00 61.66 209 THR A N 1
ATOM 1483 C CA . THR A 1 209 ? 8.554 -17.706 43.072 1.00 61.66 209 THR A CA 1
ATOM 1484 C C . THR A 1 209 ? 7.754 -18.793 43.781 1.00 61.66 209 THR A C 1
ATOM 1486 O O . THR A 1 209 ? 7.905 -18.972 44.988 1.00 61.66 209 THR A O 1
ATOM 1489 N N . THR A 1 210 ? 6.924 -19.534 43.051 1.00 71.62 210 THR A N 1
ATOM 1490 C CA . THR A 1 210 ? 6.277 -20.750 43.561 1.00 71.62 210 THR A CA 1
ATOM 1491 C C . THR A 1 210 ? 7.079 -21.959 43.094 1.00 71.62 210 THR A C 1
ATOM 1493 O O . THR A 1 210 ? 7.132 -22.262 41.905 1.00 71.62 210 THR A O 1
ATOM 1496 N N . ALA A 1 211 ? 7.728 -22.629 44.045 1.00 64.62 211 ALA A N 1
ATOM 1497 C CA . ALA A 1 211 ? 8.348 -23.932 43.850 1.00 64.62 211 ALA A CA 1
ATOM 1498 C C . ALA A 1 211 ? 7.267 -25.018 43.706 1.00 64.62 211 ALA A C 1
ATOM 1500 O O . ALA A 1 211 ? 6.284 -25.024 44.447 1.00 64.62 211 ALA A O 1
ATOM 1501 N N . ALA A 1 212 ? 7.462 -25.933 42.757 1.00 67.50 212 ALA A N 1
ATOM 1502 C CA . ALA A 1 212 ? 6.640 -27.125 42.576 1.00 67.50 212 ALA A CA 1
ATOM 1503 C C . ALA A 1 212 ? 7.160 -28.278 43.457 1.00 67.50 212 ALA A C 1
ATOM 1505 O O . ALA A 1 212 ? 8.379 -28.435 43.567 1.00 67.50 212 ALA A O 1
ATOM 1506 N N . PRO A 1 213 ? 6.284 -29.111 44.046 1.00 69.38 213 PRO A N 1
ATOM 1507 C CA . PRO A 1 213 ? 6.690 -30.376 44.633 1.00 69.38 213 PRO A CA 1
ATOM 1508 C C . PRO A 1 213 ? 6.747 -31.478 43.568 1.00 69.38 213 PRO A C 1
ATOM 1510 O O . PRO A 1 213 ? 5.857 -31.628 42.732 1.00 69.38 213 PRO A O 1
ATOM 1513 N N . THR A 1 214 ? 7.823 -32.248 43.637 1.00 65.31 214 THR A N 1
ATOM 1514 C CA . THR A 1 214 ? 8.056 -33.518 42.953 1.00 65.31 214 THR A CA 1
ATOM 1515 C C . THR A 1 214 ? 7.111 -34.594 43.490 1.00 65.31 214 THR A C 1
ATOM 1517 O O . THR A 1 214 ? 6.982 -34.737 44.706 1.00 65.31 214 THR A O 1
ATOM 1520 N N . HIS A 1 215 ? 6.523 -35.383 42.592 1.00 57.47 215 HIS A N 1
ATOM 1521 C CA . HIS A 1 215 ? 6.040 -36.736 42.861 1.00 57.47 215 HIS A CA 1
ATOM 1522 C C . HIS A 1 215 ? 6.294 -37.611 41.637 1.00 57.47 215 HIS A C 1
ATOM 1524 O O . HIS A 1 215 ? 6.097 -37.100 40.511 1.00 57.47 215 HIS A O 1
#

InterPro domains:
  IPR006311 Twin-arginine translocation pathway, signal sequence [PS51318] (1-41)

Organism: NCBI:txid857417

pLDDT: mean 70.83, std 20.9, range [30.33, 97.88]

Secondary structure (DSSP, 8-state):
------------------------------------------SEEEEEEEEEEEETTEEEEEEEEEEEE-SSS-EEEEEEEEEEEETTEEEEEEEEEEEE-TT-EEEEEEEEEES---S-EEEEEEEEEE-TTS-EEEEEEEEEEPP-GGGGS-TT--TTS---------------------PPPPPPP---------------------PPPP-

Nearest PDB structures (foldseek):
  8dhl-assembly1_B  TM=5.956E-01  e=2.230E-04  Tannerella forsythia
  8dhl-assembly1_A  TM=5.810E-01  e=2.891E-04  Tannerella forsythia
  4kkr-assembly1_A  TM=5.026E-01  e=9.366E-03  Vibrio cholerae MJ-1236
  4be6-assembly1_A  TM=4.673E-01  e=3.875E-03  Vibrio cholerae MJ-1236
  5t9g-assembly1_A  TM=5.559E-01  e=2.149E-02  Bacteroides uniformis